Protein AF-F0YIY4-F1 (afdb_monomer_lite)

Foldseek 3Di:
DDFDQDLFDDLVLLLLLQVLLVVLCVVQVHDSVVQQVVQLVQQQDPVLLFGLHLGHGDDDDDPDPSVVVSVVVSVVLCPDCSHSPNVVCVVPVPDDDDPVSVLSVQQSLVSVQLQLADPPDDDDPDDDDDDDDDPPPPPHNHHHPCLPVQDDPVRPCVSCVSRDPHHDDDDPDDDDPPDSSNVRRVCRSPHDDSDDD

Sequence (197 aa):
GVDLTPSYVVEEDCAAFHAALKRTCDAHGASYADMKKTCDDYFYLPARREHSGVGGVFFDDLDAPWAGDFAVELMRCALADDGPYMPVAARRRGEAWSEAEKQWSYLRRGRYVESTSRVLCPKLPRLCPSHHRAPSTRFNLLYDRGVKFGLSPESVERVLVSSPPLAAWGWRKEPAAGTPEAACLAVLREPRAWVSS

Organism: Aureococcus anophagefferens (NCBI:txid44056)

InterPro domains:
  IPR001260 Coproporphyrinogen III oxidase, aerobic [PF01218] (1-114)
  IPR001260 Coproporphyrinogen III oxidase, aerobic [PF01218] (133-194)
  IPR001260 Coproporphyrinogen III oxidase, aerobic [PR00073] (32-61)
  IPR001260 Coproporphyrinogen III oxidase, aerobic [PR00073] (155-181)
  IPR001260 Coproporphyrinogen III oxidase, aerobic [PTHR10755] (1-114)
  IPR036406 Oxygen-dependent coproporphyrinogen III oxidase superfamily [G3DSA:3.40.1500.10] (1-115)
  IPR036406 Oxygen-dependent coproporphyrinogen III oxidase superfamily [G3DSA:3.40.1500.10] (130-196)
  IPR036406 Oxygen-dependent coproporphyrinogen III oxidase superfamily [SSF102886] (1-195)

Secondary structure (DSSP, 8-state):
-EEE--SS--HHHHHHHHHHHHHHHHHTT--HHHHHHHHHHHTEETTTTEESSSEEE--S---STTHHHHHHHHHHHHHSTTSSSHHHHHHHTT----HHHHHHHHHHHHHHHHHT-TTS-S---S----------------S-SHHHHH-STTTHHHHHTTS-S-----TT--PPTTSHHHHHHHHHHS---SS--

Structure (mmCIF, N/CA/C/O backbone):
data_AF-F0YIY4-F1
#
_entry.id   AF-F0YIY4-F1
#
loop_
_atom_site.group_PDB
_atom_site.id
_atom_site.type_symbol
_atom_site.label_atom_id
_atom_site.label_alt_id
_atom_site.label_comp_id
_atom_site.label_asym_id
_atom_site.label_entity_id
_atom_site.label_seq_id
_atom_site.pdbx_PDB_ins_code
_atom_site.Cartn_x
_atom_site.Cartn_y
_atom_site.Cartn_z
_atom_site.occupancy
_atom_site.B_iso_or_equiv
_atom_site.auth_seq_id
_atom_site.auth_comp_id
_atom_site.auth_asym_id
_atom_site.auth_atom_id
_atom_site.pdbx_PDB_model_num
ATOM 1 N N . GLY A 1 1 ? 10.220 -0.385 -5.400 1.00 87.81 1 GLY A N 1
ATOM 2 C CA . GLY A 1 1 ? 8.829 -0.803 -5.662 1.00 87.81 1 GLY A CA 1
ATOM 3 C C . GLY A 1 1 ? 7.856 0.290 -5.263 1.00 87.81 1 GLY A C 1
ATOM 4 O O . GLY A 1 1 ? 8.297 1.301 -4.732 1.00 87.81 1 GLY A O 1
ATOM 5 N N . VAL A 1 2 ? 6.570 0.091 -5.540 1.00 94.06 2 VAL A N 1
ATOM 6 C CA . VAL A 1 2 ? 5.449 0.999 -5.245 1.00 94.06 2 VAL A CA 1
ATOM 7 C C . VAL A 1 2 ? 4.263 0.136 -4.815 1.00 94.06 2 VAL A C 1
ATOM 9 O O . VAL A 1 2 ? 3.921 -0.798 -5.537 1.00 94.06 2 VAL A O 1
ATOM 12 N N . ASP A 1 3 ? 3.638 0.434 -3.680 1.00 95.62 3 ASP A N 1
ATOM 13 C CA . ASP A 1 3 ? 2.491 -0.304 -3.136 1.00 95.62 3 ASP A CA 1
ATOM 14 C C . ASP A 1 3 ? 1.412 0.637 -2.577 1.00 95.62 3 ASP A C 1
ATOM 16 O O . ASP A 1 3 ? 1.656 1.828 -2.367 1.00 95.62 3 ASP A O 1
ATOM 20 N N . LEU A 1 4 ? 0.199 0.110 -2.379 1.00 95.25 4 LEU A N 1
ATOM 21 C CA . LEU A 1 4 ? -0.936 0.849 -1.824 1.00 95.25 4 LEU A CA 1
ATOM 22 C C . LEU A 1 4 ? -1.443 0.195 -0.534 1.00 95.25 4 LEU A C 1
ATOM 24 O O . LEU A 1 4 ? -1.823 -0.976 -0.511 1.00 95.25 4 LEU A O 1
ATOM 28 N N . THR A 1 5 ? -1.536 0.991 0.535 1.00 95.50 5 THR A N 1
ATOM 29 C CA . THR A 1 5 ? -2.033 0.557 1.851 1.00 95.50 5 THR A CA 1
ATOM 30 C C . THR A 1 5 ? -3.312 1.315 2.240 1.00 95.50 5 THR A C 1
ATOM 32 O O . THR A 1 5 ? -3.255 2.305 2.977 1.00 95.50 5 THR A O 1
ATOM 35 N N . PRO A 1 6 ? -4.492 0.899 1.743 1.00 95.06 6 PRO A N 1
ATOM 36 C CA . PRO A 1 6 ? -5.741 1.580 2.056 1.00 95.06 6 PRO A CA 1
ATOM 37 C C . PRO A 1 6 ? -6.264 1.211 3.454 1.00 95.06 6 PRO A C 1
ATOM 39 O O . PRO A 1 6 ? -6.067 0.100 3.946 1.00 95.06 6 PRO A O 1
ATOM 42 N N . SER A 1 7 ? -6.991 2.132 4.100 1.00 95.75 7 SER A N 1
ATOM 43 C CA . SER A 1 7 ? -7.776 1.784 5.302 1.00 95.75 7 SER A CA 1
ATOM 44 C C . SER A 1 7 ? -9.074 1.052 4.938 1.00 95.75 7 SER A C 1
ATOM 46 O O . SER A 1 7 ? -9.496 0.150 5.658 1.00 95.75 7 SER A O 1
ATOM 48 N N . TYR A 1 8 ? -9.653 1.402 3.789 1.00 96.44 8 TYR A N 1
ATOM 49 C CA . TYR A 1 8 ? -10.816 0.761 3.184 1.00 96.44 8 TYR A CA 1
ATOM 50 C C . TYR A 1 8 ? -10.508 0.432 1.735 1.00 96.44 8 TYR A C 1
ATOM 52 O O . TYR A 1 8 ? -10.037 1.292 0.994 1.00 96.44 8 TYR A O 1
ATOM 60 N N . VAL A 1 9 ? -10.779 -0.803 1.331 1.00 95.69 9 VAL A N 1
ATOM 61 C CA . VAL A 1 9 ? -10.614 -1.211 -0.060 1.00 95.69 9 VAL A CA 1
ATOM 62 C C . VAL A 1 9 ? -11.746 -0.620 -0.886 1.00 95.69 9 VAL A C 1
ATOM 64 O O . VAL A 1 9 ? -12.913 -0.917 -0.641 1.00 95.69 9 VAL A O 1
ATOM 67 N N . VAL A 1 10 ? -11.379 0.171 -1.890 1.00 95.69 10 VAL A N 1
ATOM 68 C CA . VAL A 1 10 ? -12.282 0.580 -2.962 1.00 95.69 10 VAL A CA 1
ATOM 69 C C . VAL A 1 10 ? -11.794 -0.058 -4.256 1.00 95.69 10 VAL A C 1
ATOM 71 O O . VAL A 1 10 ? -10.658 0.176 -4.676 1.00 95.69 10 VAL A O 1
ATOM 74 N N . GLU A 1 11 ? -12.634 -0.912 -4.841 1.00 95.38 11 GLU A N 1
ATOM 75 C CA . GLU A 1 11 ? -12.312 -1.766 -5.993 1.00 95.38 11 GLU A CA 1
ATOM 76 C C . GLU A 1 11 ? -11.731 -0.958 -7.154 1.00 95.38 11 GLU A C 1
ATOM 78 O O . GLU A 1 11 ? -10.661 -1.279 -7.672 1.00 95.38 11 GLU A O 1
ATOM 83 N N . GLU A 1 12 ? -12.402 0.134 -7.517 1.00 95.88 12 GLU A N 1
ATOM 84 C CA . GLU A 1 12 ? -12.053 0.954 -8.672 1.00 95.88 12 GLU A CA 1
ATOM 85 C C . GLU A 1 12 ? -10.717 1.678 -8.474 1.00 95.88 12 GLU A C 1
ATOM 87 O O . GLU A 1 12 ? -9.954 1.848 -9.425 1.00 95.88 12 GLU A O 1
ATOM 92 N N . ASP A 1 13 ? -10.410 2.085 -7.239 1.00 96.31 13 ASP A N 1
ATOM 93 C CA . ASP A 1 13 ? -9.139 2.733 -6.915 1.00 96.31 13 ASP A CA 1
ATOM 94 C C . ASP A 1 13 ? -7.983 1.739 -6.978 1.00 96.31 13 ASP A C 1
ATOM 96 O O . ASP A 1 13 ? -6.945 2.041 -7.565 1.00 96.31 13 ASP A O 1
ATOM 100 N N . CYS A 1 14 ? -8.174 0.541 -6.422 1.00 96.81 14 CYS A N 1
ATOM 101 C CA . CYS A 1 14 ? -7.162 -0.508 -6.453 1.00 96.81 14 CYS A CA 1
ATOM 102 C C . CYS A 1 14 ? -6.907 -0.961 -7.899 1.00 96.81 14 CYS A C 1
ATOM 104 O O . CYS A 1 14 ? -5.758 -1.025 -8.334 1.00 96.81 14 CYS A O 1
ATOM 106 N N . ALA A 1 15 ? -7.961 -1.190 -8.686 1.00 96.75 15 ALA A N 1
ATOM 107 C CA . ALA A 1 15 ? -7.836 -1.539 -10.098 1.00 96.75 15 ALA A CA 1
ATOM 108 C C . ALA A 1 15 ? -7.107 -0.447 -10.900 1.00 96.75 15 ALA A C 1
ATOM 110 O O . ALA A 1 15 ? -6.186 -0.754 -11.657 1.00 96.75 15 ALA A O 1
ATOM 111 N N . ALA A 1 16 ? -7.458 0.830 -10.705 1.00 95.62 16 ALA A N 1
ATOM 112 C CA . ALA A 1 16 ? -6.802 1.946 -11.389 1.00 95.62 16 ALA A CA 1
ATOM 113 C C . ALA A 1 16 ? -5.316 2.077 -11.012 1.00 95.62 16 ALA A C 1
ATOM 115 O O . ALA A 1 16 ? -4.473 2.240 -11.900 1.00 95.62 16 ALA A O 1
ATOM 116 N N . PHE A 1 17 ? -4.996 1.954 -9.720 1.00 97.06 17 PHE A N 1
ATOM 117 C CA . PHE A 1 17 ? -3.627 1.959 -9.204 1.00 97.06 17 PHE A CA 1
ATOM 118 C C . PHE A 1 17 ? -2.794 0.849 -9.859 1.00 97.06 17 PHE A C 1
ATOM 120 O O . PHE A 1 17 ? -1.756 1.111 -10.466 1.00 97.06 17 PHE A O 1
ATOM 127 N N . HIS A 1 18 ? -3.292 -0.388 -9.824 1.00 97.94 18 HIS A N 1
ATOM 128 C CA . HIS A 1 18 ? -2.602 -1.542 -10.396 1.00 97.94 18 HIS A CA 1
ATOM 129 C C . HIS A 1 18 ? -2.507 -1.488 -11.929 1.00 97.94 18 HIS A C 1
ATOM 131 O O . HIS A 1 18 ? -1.495 -1.906 -12.489 1.00 97.94 18 HIS A O 1
ATOM 137 N N . ALA A 1 19 ? -3.500 -0.923 -12.622 1.00 97.19 19 ALA A N 1
ATOM 138 C CA . ALA A 1 19 ? -3.454 -0.732 -14.071 1.00 97.19 19 ALA A CA 1
ATOM 139 C C . ALA A 1 19 ? -2.357 0.248 -14.496 1.00 97.19 19 ALA A C 1
ATOM 141 O O . ALA A 1 19 ? -1.704 0.028 -15.514 1.00 97.19 19 ALA A O 1
ATOM 142 N N . ALA A 1 20 ? -2.139 1.318 -13.730 1.00 96.19 20 ALA A N 1
ATOM 143 C CA . ALA A 1 20 ? -1.047 2.252 -13.981 1.00 96.19 20 ALA A CA 1
ATOM 144 C C . ALA A 1 20 ? 0.323 1.584 -13.808 1.00 96.19 20 ALA A C 1
ATOM 146 O O . ALA A 1 20 ? 1.149 1.675 -14.713 1.00 96.19 20 ALA A O 1
ATOM 147 N N . LEU A 1 21 ? 0.519 0.825 -12.725 1.00 96.88 21 LEU A N 1
ATOM 148 C CA . LEU A 1 21 ? 1.761 0.075 -12.519 1.00 96.88 21 LEU A CA 1
ATOM 149 C C . LEU A 1 21 ? 2.000 -0.964 -13.624 1.00 96.88 21 LEU A C 1
ATOM 151 O O . LEU A 1 21 ? 3.114 -1.067 -14.138 1.00 96.88 21 LEU A O 1
ATOM 155 N N . LYS A 1 22 ? 0.954 -1.696 -14.036 1.00 97.31 22 LYS A N 1
ATOM 156 C CA . LYS A 1 22 ? 1.052 -2.676 -15.126 1.00 97.31 22 LYS A CA 1
ATOM 157 C C . LYS A 1 22 ? 1.488 -2.023 -16.438 1.00 97.31 22 LYS A C 1
ATOM 159 O O . LYS A 1 22 ? 2.368 -2.562 -17.095 1.00 97.31 22 LYS A O 1
ATOM 164 N N . ARG A 1 23 ? 0.944 -0.852 -16.798 1.00 96.62 23 ARG A N 1
ATOM 165 C CA . ARG A 1 23 ? 1.368 -0.126 -18.011 1.00 96.62 23 ARG A CA 1
ATOM 166 C C . ARG A 1 23 ? 2.866 0.183 -18.000 1.00 96.62 23 ARG A C 1
ATOM 168 O O . ARG A 1 23 ? 3.520 0.012 -19.024 1.00 96.62 23 ARG A O 1
ATOM 175 N N . THR A 1 24 ? 3.413 0.598 -16.857 1.00 95.94 24 THR A N 1
ATOM 176 C CA . THR A 1 24 ? 4.855 0.848 -16.723 1.00 95.94 24 THR A CA 1
ATOM 177 C C . THR A 1 24 ? 5.667 -0.434 -16.877 1.00 95.94 24 THR A C 1
ATOM 179 O O . THR A 1 24 ? 6.687 -0.419 -17.565 1.00 95.94 24 THR A O 1
ATOM 182 N N . CYS A 1 25 ? 5.213 -1.544 -16.286 1.00 95.81 25 CYS A N 1
ATOM 183 C CA . CYS A 1 25 ? 5.850 -2.849 -16.460 1.00 95.81 25 CYS A CA 1
ATOM 184 C C . CYS A 1 25 ? 5.851 -3.293 -17.932 1.00 95.81 25 CYS A C 1
ATOM 186 O O . CYS A 1 25 ? 6.914 -3.585 -18.483 1.00 95.81 25 CYS A O 1
ATOM 188 N N . ASP A 1 26 ? 4.682 -3.266 -18.579 1.00 95.56 26 ASP A N 1
ATOM 189 C CA . ASP A 1 26 ? 4.492 -3.688 -19.969 1.00 95.56 26 ASP A CA 1
ATOM 190 C C . ASP A 1 26 ? 5.381 -2.871 -20.930 1.00 95.56 26 ASP A C 1
ATOM 192 O O . ASP A 1 26 ? 5.983 -3.431 -21.846 1.00 95.56 26 ASP A O 1
ATOM 196 N N . ALA A 1 27 ? 5.534 -1.562 -20.689 1.00 95.50 27 ALA A N 1
ATOM 197 C CA . ALA A 1 27 ? 6.360 -0.674 -21.513 1.00 95.50 27 ALA A CA 1
ATOM 198 C C . ALA A 1 27 ? 7.873 -0.975 -21.460 1.00 95.50 27 ALA A C 1
ATOM 200 O O . ALA A 1 27 ? 8.597 -0.573 -22.368 1.00 95.50 27 ALA A O 1
ATOM 201 N N . HIS A 1 28 ? 8.352 -1.680 -20.429 1.00 93.56 28 HIS A N 1
ATOM 202 C CA . HIS A 1 28 ? 9.780 -1.972 -20.220 1.00 93.56 28 HIS A CA 1
ATOM 203 C C . HIS A 1 28 ? 10.108 -3.469 -20.304 1.00 93.56 28 HIS A C 1
ATOM 205 O O . HIS A 1 28 ? 11.222 -3.875 -19.982 1.00 93.56 28 HIS A O 1
ATOM 211 N N . GLY A 1 29 ? 9.148 -4.306 -20.716 1.00 90.19 29 GLY A N 1
ATOM 212 C CA . GLY A 1 29 ? 9.325 -5.761 -20.761 1.00 90.19 29 GLY A CA 1
ATOM 213 C C . GLY A 1 29 ? 9.433 -6.416 -19.379 1.00 90.19 29 GLY A C 1
ATOM 214 O O . GLY A 1 29 ? 9.920 -7.540 -19.266 1.00 90.19 29 GLY A O 1
ATOM 215 N N . ALA A 1 30 ? 8.988 -5.724 -18.329 1.00 93.25 30 ALA A N 1
ATOM 216 C CA . ALA A 1 30 ? 8.942 -6.246 -16.974 1.00 93.25 30 ALA A CA 1
ATOM 217 C C . ALA A 1 30 ? 7.658 -7.058 -16.742 1.00 93.25 30 ALA A C 1
ATOM 219 O O . ALA A 1 30 ? 6.565 -6.664 -17.149 1.00 93.25 30 ALA A O 1
ATOM 220 N N . SER A 1 31 ? 7.769 -8.175 -16.022 1.00 94.69 31 SER A N 1
ATOM 221 C CA . SER A 1 31 ? 6.612 -8.997 -15.653 1.00 94.69 31 SER A CA 1
ATOM 222 C C . SER A 1 31 ? 5.858 -8.382 -14.472 1.00 94.69 31 SER A C 1
ATOM 224 O O . SER A 1 31 ? 6.272 -8.504 -13.316 1.00 94.69 31 SER A O 1
ATOM 226 N N . TYR A 1 32 ? 4.717 -7.743 -14.747 1.00 96.69 32 TYR A N 1
ATOM 227 C CA . TYR A 1 32 ? 3.833 -7.232 -13.694 1.00 96.69 32 TYR A CA 1
ATOM 228 C C . TYR A 1 32 ? 3.362 -8.349 -12.750 1.00 96.69 32 TYR A C 1
ATOM 230 O O . TYR A 1 32 ? 3.310 -8.143 -11.540 1.00 96.69 32 TYR A O 1
ATOM 238 N N . ALA A 1 33 ? 3.048 -9.536 -13.280 1.00 96.06 33 ALA A N 1
ATOM 239 C CA . ALA A 1 33 ? 2.580 -10.663 -12.475 1.00 96.06 33 ALA A CA 1
ATOM 240 C C . ALA A 1 33 ? 3.626 -11.091 -11.430 1.00 96.06 33 ALA A C 1
ATOM 242 O O . ALA A 1 33 ? 3.286 -11.244 -10.254 1.00 96.06 33 ALA A O 1
ATOM 243 N N . ASP A 1 34 ? 4.896 -11.200 -11.831 1.00 94.19 34 ASP A N 1
ATOM 244 C CA . ASP A 1 34 ? 5.986 -11.574 -10.923 1.00 94.19 34 ASP A CA 1
ATOM 245 C C . ASP A 1 34 ? 6.274 -10.467 -9.908 1.00 94.19 34 ASP A C 1
ATOM 247 O O . ASP A 1 34 ? 6.428 -10.732 -8.713 1.00 94.19 34 ASP A O 1
ATOM 251 N N . MET A 1 35 ? 6.281 -9.209 -10.353 1.00 94.75 35 MET A N 1
ATOM 252 C CA . MET A 1 35 ? 6.497 -8.059 -9.472 1.00 94.75 35 MET A CA 1
ATOM 253 C C . MET A 1 35 ? 5.375 -7.880 -8.450 1.00 94.75 35 MET A C 1
ATOM 255 O O . MET A 1 35 ? 5.638 -7.539 -7.294 1.00 94.75 35 MET A O 1
ATOM 259 N N . LYS A 1 36 ? 4.128 -8.131 -8.854 1.00 96.94 36 LYS A N 1
ATOM 260 C CA . LYS A 1 36 ? 2.971 -8.110 -7.963 1.00 96.94 36 LYS A CA 1
ATOM 261 C C . LYS A 1 36 ? 3.058 -9.232 -6.952 1.00 96.94 36 LYS A C 1
ATOM 263 O O . LYS A 1 36 ? 2.946 -8.971 -5.758 1.00 96.94 36 LYS A O 1
ATOM 268 N N . LYS A 1 37 ? 3.315 -10.462 -7.403 1.00 94.88 37 LYS A N 1
ATOM 269 C CA . LYS A 1 37 ? 3.490 -11.601 -6.498 1.00 94.88 37 LYS A CA 1
ATOM 270 C C . LYS A 1 37 ? 4.598 -11.330 -5.476 1.00 94.88 37 LYS A C 1
ATOM 272 O O . LYS A 1 37 ? 4.405 -11.557 -4.287 1.00 94.88 37 LYS A O 1
ATOM 277 N N . THR A 1 38 ? 5.725 -10.785 -5.930 1.00 93.38 38 THR A N 1
ATOM 278 C CA . THR A 1 38 ? 6.840 -10.409 -5.051 1.00 93.38 38 THR A CA 1
ATOM 279 C C . THR A 1 38 ? 6.412 -9.349 -4.033 1.00 93.38 38 THR A C 1
ATOM 281 O O . THR A 1 38 ? 6.798 -9.429 -2.870 1.00 93.38 38 THR A O 1
ATOM 284 N N . CYS A 1 39 ? 5.588 -8.379 -4.435 1.00 93.94 39 CYS A N 1
ATOM 285 C CA . CYS A 1 39 ? 5.040 -7.362 -3.538 1.00 93.94 39 CYS A CA 1
ATOM 286 C C . CYS A 1 39 ? 4.141 -7.973 -2.456 1.00 93.94 39 CYS A C 1
ATOM 288 O O . CYS A 1 39 ? 4.354 -7.710 -1.271 1.00 93.94 39 CYS A O 1
ATOM 290 N N . ASP A 1 40 ? 3.199 -8.834 -2.845 1.00 94.25 40 ASP A N 1
ATOM 291 C CA . ASP A 1 40 ? 2.315 -9.524 -1.903 1.00 94.25 40 ASP A CA 1
ATOM 292 C C . ASP A 1 40 ? 3.126 -10.351 -0.894 1.00 94.25 40 ASP A C 1
ATOM 294 O O . ASP A 1 40 ? 2.917 -10.230 0.314 1.00 94.25 40 ASP A O 1
ATOM 298 N N . ASP A 1 41 ? 4.088 -11.143 -1.379 1.00 91.44 41 ASP A N 1
ATOM 299 C CA . ASP A 1 41 ? 4.946 -11.990 -0.545 1.00 91.44 41 ASP A CA 1
ATOM 300 C C . ASP A 1 41 ? 5.814 -11.156 0.416 1.00 91.44 41 ASP A C 1
ATOM 302 O O . ASP A 1 41 ? 6.035 -11.545 1.567 1.00 91.44 41 ASP A O 1
ATOM 306 N N . TYR A 1 42 ? 6.312 -10.000 -0.040 1.00 87.69 42 TYR A N 1
ATOM 307 C CA . TYR A 1 42 ? 7.170 -9.123 0.757 1.00 87.69 42 TYR A CA 1
ATOM 308 C C . TYR A 1 42 ? 6.413 -8.460 1.913 1.00 87.69 42 TYR A C 1
ATOM 310 O O . TYR A 1 42 ? 6.934 -8.393 3.028 1.00 87.69 42 TYR A O 1
ATOM 318 N N . PHE A 1 43 ? 5.184 -8.005 1.660 1.00 89.56 43 PHE A N 1
ATOM 319 C CA . PHE A 1 43 ? 4.372 -7.231 2.605 1.00 89.56 43 PHE A CA 1
ATOM 320 C C . PHE A 1 43 ? 3.340 -8.066 3.383 1.00 89.56 43 PHE A C 1
ATOM 322 O O . PHE A 1 43 ? 2.377 -7.533 3.944 1.00 89.56 43 PHE A O 1
ATOM 329 N N . TYR A 1 44 ? 3.546 -9.381 3.460 1.00 91.56 44 TYR A N 1
ATOM 330 C CA . TYR A 1 44 ? 2.756 -10.269 4.308 1.00 91.56 44 TYR A CA 1
ATOM 331 C C . TYR A 1 44 ? 3.185 -10.182 5.782 1.00 91.56 44 TYR A C 1
ATOM 333 O O . TYR A 1 44 ? 4.375 -10.218 6.100 1.00 91.56 44 TYR A O 1
ATOM 341 N N . LEU A 1 45 ? 2.215 -10.115 6.703 1.00 88.56 45 LEU A N 1
ATOM 342 C CA . LEU A 1 45 ? 2.412 -10.053 8.156 1.00 88.56 45 LEU A CA 1
ATOM 343 C C . LEU A 1 45 ? 2.063 -11.407 8.801 1.00 88.56 45 LEU A C 1
ATOM 345 O O . LEU A 1 45 ? 0.899 -11.639 9.147 1.00 88.56 45 LEU A O 1
ATOM 349 N N . PRO A 1 46 ? 3.036 -12.303 9.071 1.00 87.38 46 PRO A N 1
ATOM 350 C CA . PRO A 1 46 ? 2.734 -13.666 9.517 1.00 87.38 46 PRO A CA 1
ATOM 351 C C . PRO A 1 46 ? 1.967 -13.727 10.843 1.00 87.38 46 PRO A C 1
ATOM 353 O O . PRO A 1 46 ? 1.055 -14.534 11.000 1.00 87.38 46 PRO A O 1
ATOM 356 N N . ALA A 1 47 ? 2.292 -12.837 11.787 1.00 87.75 47 ALA A N 1
ATOM 357 C CA . ALA A 1 47 ? 1.624 -12.772 13.090 1.00 87.75 47 ALA A CA 1
ATOM 358 C C . ALA A 1 47 ? 0.161 -12.295 13.009 1.00 87.75 47 ALA A C 1
ATOM 360 O O . ALA A 1 47 ? -0.603 -12.492 13.954 1.00 87.75 47 ALA A O 1
ATOM 361 N N . ARG A 1 48 ? -0.222 -11.647 11.903 1.00 89.44 48 ARG A N 1
ATOM 362 C CA . ARG A 1 48 ? -1.574 -11.128 11.655 1.00 89.44 48 ARG A CA 1
ATOM 363 C C . ARG A 1 48 ? -2.342 -11.955 10.625 1.00 89.44 48 ARG A C 1
ATOM 365 O O . ARG A 1 48 ? -3.566 -11.897 10.618 1.00 89.44 48 ARG A O 1
ATOM 372 N N . ARG A 1 49 ? -1.633 -12.766 9.830 1.00 93.62 49 ARG A N 1
ATOM 373 C CA . ARG A 1 49 ? -2.176 -13.544 8.707 1.00 93.62 49 ARG A CA 1
ATOM 374 C C . ARG A 1 49 ? -2.909 -12.655 7.699 1.00 93.62 49 ARG A C 1
ATOM 376 O O . ARG A 1 49 ? -3.981 -13.006 7.226 1.00 93.62 49 ARG A O 1
ATOM 383 N N . GLU A 1 50 ? -2.334 -11.491 7.423 1.00 94.44 50 GLU A N 1
ATOM 384 C CA . GLU A 1 50 ? -2.845 -10.497 6.478 1.00 94.44 50 GLU A CA 1
ATOM 385 C C . GLU A 1 50 ? -1.666 -9.774 5.816 1.00 94.44 50 GLU A C 1
ATOM 387 O O . GLU A 1 50 ? -0.557 -9.754 6.353 1.00 94.44 50 GLU A O 1
ATOM 392 N N . HIS A 1 51 ? -1.911 -9.153 4.675 1.00 94.12 51 HIS A N 1
ATOM 393 C CA . HIS A 1 51 ? -0.997 -8.240 4.007 1.00 94.12 51 HIS A CA 1
ATOM 394 C C . HIS A 1 51 ? -1.183 -6.820 4.564 1.00 94.12 51 HIS A C 1
ATOM 396 O O . HIS A 1 51 ? -2.263 -6.454 5.046 1.00 94.12 51 HIS A O 1
ATOM 402 N N . SER A 1 52 ? -0.122 -6.006 4.547 1.00 91.75 52 SER A N 1
ATOM 403 C CA . SER A 1 52 ? -0.200 -4.618 5.031 1.00 91.75 52 SER A CA 1
ATOM 404 C C . SER A 1 52 ? -1.181 -3.779 4.203 1.00 91.75 52 SER A C 1
ATOM 406 O O . SER A 1 52 ? -1.920 -2.971 4.775 1.00 91.75 52 SER A O 1
ATOM 408 N N . GLY A 1 53 ? -1.238 -4.041 2.894 1.00 95.31 53 GLY A N 1
ATOM 409 C CA . GLY A 1 53 ? -2.053 -3.350 1.902 1.00 95.31 53 GLY A CA 1
ATOM 410 C C . GLY A 1 53 ? -2.479 -4.259 0.745 1.00 95.31 53 GLY A C 1
ATOM 411 O O . GLY A 1 53 ? -2.447 -5.483 0.854 1.00 95.31 53 GLY A O 1
ATOM 412 N N . VAL A 1 54 ? -2.884 -3.650 -0.370 1.00 96.88 54 VAL A N 1
ATOM 413 C CA . VAL A 1 54 ? -3.392 -4.359 -1.564 1.00 96.88 54 VAL A CA 1
ATOM 414 C C . VAL A 1 54 ? -2.297 -4.739 -2.568 1.00 96.88 54 VAL A C 1
ATOM 416 O O . VAL A 1 54 ? -2.603 -5.263 -3.640 1.00 96.88 54 VAL A O 1
ATOM 419 N N . GLY A 1 55 ? -1.037 -4.503 -2.196 1.00 95.25 55 GLY A N 1
ATOM 420 C CA . GLY A 1 55 ? 0.141 -4.796 -2.999 1.00 95.25 55 GLY A CA 1
ATOM 421 C C . GLY A 1 55 ? 0.463 -3.683 -3.993 1.00 95.25 55 GLY A C 1
ATOM 422 O O . GLY A 1 55 ? 0.125 -2.515 -3.795 1.00 95.25 55 GLY A O 1
ATOM 423 N N . GLY A 1 56 ? 1.159 -4.060 -5.061 1.00 96.12 56 GLY A N 1
ATOM 424 C CA . GLY A 1 56 ? 1.662 -3.152 -6.082 1.00 96.12 56 GLY A CA 1
ATOM 425 C C . GLY A 1 56 ? 2.749 -3.829 -6.905 1.00 96.12 56 GLY A C 1
ATOM 426 O O . GLY A 1 56 ? 2.563 -4.954 -7.354 1.00 96.12 56 GLY A O 1
ATOM 427 N N . VAL A 1 57 ? 3.883 -3.161 -7.090 1.00 94.88 57 VAL A N 1
ATOM 428 C CA . VAL A 1 57 ? 5.071 -3.681 -7.777 1.00 94.88 57 VAL A CA 1
ATOM 429 C C . VAL A 1 57 ? 6.247 -3.640 -6.812 1.00 94.88 57 VAL A C 1
ATOM 431 O O . VAL A 1 57 ? 6.610 -2.575 -6.314 1.00 94.88 57 VAL A O 1
ATOM 434 N N . PHE A 1 58 ? 6.891 -4.778 -6.570 1.00 93.06 58 PHE A N 1
ATOM 435 C CA . PHE A 1 58 ? 8.102 -4.847 -5.756 1.00 93.06 58 PHE A CA 1
ATOM 436 C C . PHE A 1 58 ? 9.187 -5.659 -6.456 1.00 93.06 58 PHE A C 1
ATOM 438 O O . PHE A 1 58 ? 8.905 -6.627 -7.156 1.00 93.06 58 PHE A O 1
ATOM 445 N N . PHE A 1 59 ? 10.430 -5.243 -6.243 1.00 87.69 59 PHE A N 1
ATOM 446 C CA . PHE A 1 59 ? 11.638 -5.910 -6.700 1.00 87.69 59 PHE A CA 1
ATOM 447 C C . PHE A 1 59 ? 12.815 -5.466 -5.822 1.00 87.69 59 PHE A C 1
ATOM 449 O O . PHE A 1 59 ? 12.749 -4.396 -5.211 1.00 87.69 59 PHE A O 1
ATOM 456 N N . ASP A 1 60 ? 13.858 -6.290 -5.761 1.00 77.88 60 ASP A N 1
ATOM 457 C CA . ASP A 1 60 ? 15.070 -6.048 -4.965 1.00 77.88 60 ASP A CA 1
ATOM 458 C C . ASP A 1 60 ? 16.297 -6.120 -5.884 1.00 77.88 60 ASP A C 1
ATOM 460 O O . ASP A 1 60 ? 16.873 -5.093 -6.226 1.00 77.88 60 ASP A O 1
ATOM 464 N N . ASP A 1 61 ? 16.569 -7.310 -6.426 1.00 80.31 61 ASP A N 1
ATOM 465 C CA . ASP A 1 61 ? 17.672 -7.568 -7.355 1.00 80.31 61 ASP A CA 1
ATOM 466 C C . ASP A 1 61 ? 17.133 -7.839 -8.773 1.00 80.31 61 ASP A C 1
ATOM 468 O O . ASP A 1 61 ? 16.879 -8.984 -9.153 1.00 80.31 61 ASP A O 1
ATOM 472 N N . LEU A 1 62 ? 16.909 -6.782 -9.565 1.00 83.56 62 LEU A N 1
ATOM 473 C CA . LEU A 1 62 ? 16.585 -6.923 -10.992 1.00 83.56 62 LEU A CA 1
ATOM 474 C C . LEU A 1 62 ? 17.869 -6.977 -11.823 1.00 83.56 62 LEU A C 1
ATOM 476 O O . LEU A 1 62 ? 18.455 -5.942 -12.133 1.00 83.56 62 LEU A O 1
ATOM 480 N N . ASP A 1 63 ? 18.275 -8.183 -12.216 1.00 87.12 63 ASP A N 1
ATOM 481 C CA . ASP A 1 63 ? 19.420 -8.402 -13.106 1.00 87.12 63 ASP A CA 1
ATOM 482 C C . ASP A 1 63 ? 18.967 -8.480 -14.572 1.00 87.12 63 ASP A C 1
ATOM 484 O O . ASP A 1 63 ? 18.800 -9.555 -15.152 1.00 87.12 63 ASP A O 1
ATOM 488 N N . ALA A 1 64 ? 18.669 -7.317 -15.155 1.00 88.12 64 ALA A N 1
ATOM 489 C CA . ALA A 1 64 ? 18.284 -7.202 -16.557 1.00 88.12 64 ALA A CA 1
ATOM 490 C C . ALA A 1 64 ? 18.732 -5.862 -17.165 1.00 88.12 64 ALA A C 1
ATOM 492 O O . ALA A 1 64 ? 18.709 -4.845 -16.468 1.00 88.12 64 ALA A O 1
ATOM 493 N N . PRO A 1 65 ? 19.051 -5.799 -18.475 1.00 90.94 65 PRO A N 1
ATOM 494 C CA . PRO A 1 65 ? 19.465 -4.550 -19.124 1.00 90.94 65 PRO A CA 1
ATOM 495 C C . PRO A 1 65 ? 18.442 -3.408 -19.008 1.00 90.94 65 PRO A C 1
ATOM 497 O O . PRO A 1 65 ? 18.827 -2.246 -18.970 1.00 90.94 65 PRO A O 1
ATOM 500 N N . TRP A 1 66 ? 17.148 -3.733 -18.919 1.00 90.75 66 TRP A N 1
ATOM 501 C CA . TRP A 1 66 ? 16.049 -2.768 -18.785 1.00 90.75 66 TRP A CA 1
ATOM 502 C C . TRP A 1 66 ? 15.790 -2.313 -17.338 1.00 90.75 66 TRP A C 1
ATOM 504 O O . TRP A 1 66 ? 14.999 -1.396 -17.117 1.00 90.75 66 TRP A O 1
ATOM 514 N N . ALA A 1 67 ? 16.422 -2.940 -16.339 1.00 91.00 67 ALA A N 1
ATOM 515 C CA . ALA A 1 67 ? 16.075 -2.764 -14.928 1.00 91.00 67 ALA A CA 1
ATOM 516 C C . ALA A 1 67 ? 16.271 -1.327 -14.424 1.00 91.00 67 ALA A C 1
ATOM 518 O O . ALA A 1 67 ? 15.439 -0.820 -13.671 1.00 91.00 67 ALA A O 1
ATOM 519 N N . GLY A 1 68 ? 17.356 -0.670 -14.848 1.00 91.25 68 GLY A N 1
ATOM 520 C CA . GLY A 1 68 ? 17.671 0.701 -14.443 1.00 91.25 68 GLY A CA 1
ATOM 521 C C . GLY A 1 68 ? 16.628 1.703 -14.935 1.00 91.25 68 GLY A C 1
ATOM 522 O O . GLY A 1 68 ? 16.050 2.437 -14.132 1.00 91.25 68 GLY A O 1
ATOM 523 N N . ASP A 1 69 ? 16.339 1.680 -16.237 1.00 92.62 69 ASP A N 1
ATOM 524 C CA . ASP A 1 69 ? 15.346 2.562 -16.858 1.00 92.62 69 ASP A CA 1
ATOM 525 C C . ASP A 1 69 ? 13.948 2.306 -16.290 1.00 92.62 69 ASP A C 1
ATOM 527 O O . ASP A 1 69 ? 13.246 3.246 -15.913 1.00 92.62 69 ASP A O 1
ATOM 531 N N . PHE A 1 70 ? 13.584 1.032 -16.117 1.00 94.12 70 PHE A N 1
ATOM 532 C CA . PHE A 1 70 ? 12.325 0.651 -15.487 1.00 94.12 70 PHE A CA 1
ATOM 533 C C . PHE A 1 70 ? 12.194 1.200 -14.060 1.00 94.12 70 PHE A C 1
ATOM 535 O O . PHE A 1 70 ? 11.144 1.731 -13.703 1.00 94.12 70 PHE A O 1
ATOM 542 N N . ALA A 1 71 ? 13.238 1.101 -13.231 1.00 90.75 71 ALA A N 1
ATOM 543 C CA . ALA A 1 71 ? 13.189 1.596 -11.857 1.00 90.75 71 ALA A CA 1
ATOM 544 C C . ALA A 1 71 ? 12.987 3.119 -11.802 1.00 90.75 71 ALA A C 1
ATOM 546 O O . ALA A 1 71 ? 12.192 3.604 -10.993 1.00 90.75 71 ALA A O 1
ATOM 547 N N . VAL A 1 72 ? 13.665 3.867 -12.678 1.00 92.19 72 VAL A N 1
ATOM 548 C CA . VAL A 1 72 ? 13.495 5.323 -12.797 1.00 92.19 72 VAL A CA 1
ATOM 549 C C . VAL A 1 72 ? 12.078 5.665 -13.247 1.00 92.19 72 VAL A C 1
ATOM 551 O O . VAL A 1 72 ? 11.427 6.514 -12.634 1.00 92.19 72 VAL A O 1
ATOM 554 N N . GLU A 1 73 ? 11.580 4.994 -14.283 1.00 94.38 73 GLU A N 1
ATOM 555 C CA . GLU A 1 73 ? 10.263 5.286 -14.842 1.00 94.38 73 GLU A CA 1
ATOM 556 C C . GLU A 1 73 ? 9.128 4.878 -13.897 1.00 94.38 73 GLU A C 1
ATOM 558 O O . GLU A 1 73 ? 8.136 5.592 -13.773 1.00 94.38 73 GLU A O 1
ATOM 563 N N . LEU A 1 74 ? 9.299 3.800 -13.128 1.00 93.19 74 LEU A N 1
ATOM 564 C CA . LEU A 1 74 ? 8.368 3.434 -12.065 1.00 93.19 74 LEU A CA 1
ATOM 565 C C . LEU A 1 74 ? 8.272 4.525 -10.991 1.00 93.19 74 LEU A C 1
ATOM 567 O O . LEU A 1 74 ? 7.169 4.839 -10.547 1.00 93.19 74 LEU A O 1
ATOM 571 N N . MET A 1 75 ? 9.397 5.119 -10.577 1.00 91.75 75 MET A N 1
ATOM 572 C CA . MET A 1 75 ? 9.380 6.214 -9.599 1.00 91.75 75 MET A CA 1
ATOM 573 C C . MET A 1 75 ? 8.756 7.487 -10.176 1.00 91.75 75 MET A C 1
ATOM 575 O O . MET A 1 75 ? 7.988 8.151 -9.482 1.00 91.75 75 MET A O 1
ATOM 579 N N . ARG A 1 76 ? 9.029 7.813 -11.447 1.00 92.19 76 ARG A N 1
ATOM 580 C CA . ARG A 1 76 ? 8.364 8.932 -12.135 1.00 92.19 76 ARG A CA 1
ATOM 581 C C . ARG A 1 76 ? 6.859 8.723 -12.203 1.00 92.19 76 ARG A C 1
ATOM 583 O O . ARG A 1 76 ? 6.117 9.610 -11.802 1.00 92.19 76 ARG A O 1
ATOM 590 N N . CYS A 1 77 ? 6.424 7.538 -12.628 1.00 92.31 77 CYS A N 1
ATOM 591 C CA . CYS A 1 77 ? 5.017 7.164 -12.664 1.00 92.31 77 CYS A CA 1
ATOM 592 C C . CYS A 1 77 ? 4.369 7.312 -11.282 1.00 92.31 77 CYS A C 1
ATOM 594 O O . CYS A 1 77 ? 3.318 7.931 -11.173 1.00 92.31 77 CYS A O 1
ATOM 596 N N . ALA A 1 78 ? 5.007 6.811 -10.219 1.00 89.62 78 ALA A N 1
ATOM 597 C CA . ALA A 1 78 ? 4.476 6.876 -8.857 1.00 89.62 78 ALA A CA 1
ATOM 598 C C . ALA A 1 78 ? 4.263 8.307 -8.333 1.00 89.62 78 ALA A C 1
ATOM 600 O O . ALA A 1 78 ? 3.335 8.534 -7.556 1.00 89.62 78 ALA A O 1
ATOM 601 N N . LEU A 1 79 ? 5.123 9.244 -8.741 1.00 89.25 79 LEU A N 1
ATOM 602 C CA . LEU A 1 79 ? 5.139 10.631 -8.266 1.00 89.25 79 LEU A CA 1
ATOM 603 C C . LEU A 1 79 ? 4.413 11.615 -9.197 1.00 89.25 79 LEU A C 1
ATOM 605 O O . LEU A 1 79 ? 4.279 12.783 -8.840 1.00 89.25 79 LEU A O 1
ATOM 609 N N . ALA A 1 80 ? 3.970 11.174 -10.375 1.00 90.88 80 ALA A N 1
ATOM 610 C CA . ALA A 1 80 ? 3.276 12.023 -11.335 1.00 90.88 80 ALA A CA 1
ATOM 611 C C . ALA A 1 80 ? 1.849 12.381 -10.877 1.00 90.88 80 ALA A C 1
ATOM 613 O O . ALA A 1 80 ? 1.172 11.589 -10.213 1.00 90.88 80 ALA A O 1
ATOM 614 N N . ASP A 1 81 ? 1.362 13.557 -11.287 1.00 91.81 81 ASP A N 1
ATOM 615 C CA . ASP A 1 81 ? -0.001 14.032 -10.989 1.00 91.81 81 ASP A CA 1
ATOM 616 C C . ASP A 1 81 ? -1.089 13.130 -11.597 1.00 91.81 81 ASP A C 1
ATOM 618 O O . ASP A 1 81 ? -2.165 12.953 -11.023 1.00 91.81 81 ASP A O 1
ATOM 622 N N . ASP A 1 82 ? -0.797 12.525 -12.747 1.00 90.25 82 ASP A N 1
ATOM 623 C CA . ASP A 1 82 ? -1.609 11.518 -13.434 1.00 90.25 82 ASP A CA 1
ATOM 624 C C . ASP A 1 82 ? -1.150 10.076 -13.139 1.00 90.25 82 ASP A C 1
ATOM 626 O O . ASP A 1 82 ? -1.623 9.116 -13.756 1.00 90.25 82 ASP A O 1
ATOM 630 N N . GLY A 1 83 ? -0.245 9.923 -12.169 1.00 91.56 83 GLY A N 1
ATOM 631 C CA . GLY A 1 83 ? 0.272 8.655 -11.680 1.00 91.56 83 GLY A CA 1
ATOM 632 C C . GLY A 1 83 ? -0.777 7.786 -10.971 1.00 91.56 83 GLY A C 1
ATOM 633 O O . GLY A 1 83 ? -1.959 8.123 -10.897 1.00 91.56 83 GLY A O 1
ATOM 634 N N . PRO A 1 84 ? -0.373 6.644 -10.394 1.00 92.69 84 PRO A N 1
ATOM 635 C CA . PRO A 1 84 ? -1.298 5.678 -9.809 1.00 92.69 84 PRO A CA 1
ATOM 636 C C . PRO A 1 84 ? -1.984 6.197 -8.531 1.00 92.69 84 PRO A C 1
ATOM 638 O O . PRO A 1 84 ? -3.092 5.766 -8.215 1.00 92.69 84 PRO A O 1
ATOM 641 N N . TYR A 1 85 ? -1.344 7.104 -7.781 1.00 93.31 85 TYR A N 1
ATOM 642 C CA . TYR A 1 85 ? -1.810 7.536 -6.459 1.00 93.31 85 TYR A CA 1
ATOM 643 C C . TYR A 1 85 ? -2.606 8.846 -6.476 1.00 93.31 85 TYR A C 1
ATOM 645 O O . TYR A 1 85 ? -3.652 8.943 -5.831 1.00 93.31 85 TYR A O 1
ATOM 653 N N . MET A 1 86 ? -2.138 9.858 -7.210 1.00 93.75 86 MET A N 1
ATOM 654 C CA . MET A 1 86 ? -2.711 11.207 -7.157 1.00 93.75 86 MET A CA 1
ATOM 655 C C . MET A 1 86 ? -4.201 11.276 -7.546 1.00 93.75 86 MET A C 1
ATOM 657 O O . MET A 1 86 ? -4.957 11.925 -6.818 1.00 93.75 86 MET A O 1
ATOM 661 N N . PRO A 1 87 ? -4.693 10.554 -8.573 1.00 92.12 87 PRO A N 1
ATOM 662 C CA . PRO A 1 87 ? -6.123 10.483 -8.873 1.00 92.12 87 PRO A CA 1
ATOM 663 C C . PRO A 1 87 ? -6.953 9.863 -7.741 1.00 92.12 87 PRO A C 1
ATOM 665 O O . PRO A 1 87 ? -8.048 10.344 -7.445 1.00 92.12 87 PRO A O 1
ATOM 668 N N . VAL A 1 88 ? -6.431 8.828 -7.071 1.00 91.19 88 VAL A N 1
ATOM 669 C CA . VAL A 1 88 ? -7.087 8.208 -5.907 1.00 91.19 88 VAL A CA 1
ATOM 670 C C . VAL A 1 88 ? -7.163 9.218 -4.763 1.00 91.19 88 VAL A C 1
ATOM 672 O O . VAL A 1 88 ? -8.244 9.478 -4.234 1.00 91.19 88 VAL A O 1
ATOM 675 N N . ALA A 1 89 ? -6.045 9.863 -4.427 1.00 91.88 89 ALA A N 1
ATOM 676 C CA . ALA A 1 89 ? -5.999 10.882 -3.384 1.00 91.88 89 ALA A CA 1
ATOM 677 C C . ALA A 1 89 ? -6.951 12.055 -3.681 1.00 91.88 89 ALA A C 1
ATOM 679 O O . ALA A 1 89 ? -7.684 12.498 -2.795 1.00 91.88 89 ALA A O 1
ATOM 680 N N . ALA A 1 90 ? -7.000 12.527 -4.929 1.00 93.38 90 ALA A N 1
ATOM 681 C CA . ALA A 1 90 ? -7.877 13.615 -5.348 1.00 93.38 90 ALA A CA 1
ATOM 682 C C . ALA A 1 90 ? -9.367 13.274 -5.185 1.00 93.38 90 ALA A C 1
ATOM 684 O O . ALA A 1 90 ? -10.125 14.129 -4.726 1.00 93.38 90 ALA A O 1
ATOM 685 N N . ARG A 1 91 ? -9.776 12.034 -5.498 1.00 93.38 91 ARG A N 1
ATOM 686 C CA . ARG A 1 91 ? -11.156 11.559 -5.294 1.00 93.38 91 ARG A CA 1
ATOM 687 C C . ARG A 1 91 ? -11.532 11.475 -3.815 1.00 93.38 91 ARG A C 1
ATOM 689 O O . ARG A 1 91 ? -12.641 11.854 -3.454 1.00 93.38 91 ARG A O 1
ATOM 696 N N . ARG A 1 92 ? -10.612 11.004 -2.965 1.00 93.50 92 ARG A N 1
ATOM 697 C CA . ARG A 1 92 ? -10.908 10.646 -1.564 1.00 93.50 92 ARG A CA 1
ATOM 698 C C . ARG A 1 92 ? -10.650 11.75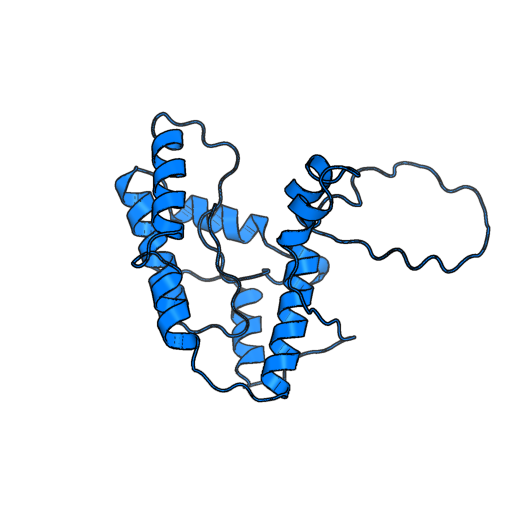2 -0.541 1.00 93.50 92 ARG A C 1
ATOM 700 O O . ARG A 1 92 ? -11.240 11.726 0.534 1.00 93.50 92 ARG A O 1
ATOM 707 N N . ARG A 1 93 ? -9.807 12.750 -0.843 1.00 92.62 93 ARG A N 1
ATOM 708 C CA . ARG A 1 93 ? -9.352 13.774 0.132 1.00 92.62 93 ARG A CA 1
ATOM 709 C C . ARG A 1 93 ? -10.462 14.565 0.833 1.00 92.62 93 ARG A C 1
ATOM 711 O O . ARG A 1 93 ? -10.203 15.146 1.881 1.00 92.62 93 ARG A O 1
ATOM 718 N N . GLY A 1 94 ? -11.641 14.672 0.219 1.00 92.44 94 GLY A N 1
ATOM 719 C CA . GLY A 1 94 ? -12.768 15.461 0.727 1.00 92.44 94 GLY A CA 1
ATOM 720 C C . GLY A 1 94 ? -13.841 14.641 1.439 1.00 92.44 94 GLY A C 1
ATOM 721 O O . GLY A 1 94 ? -14.819 15.218 1.909 1.00 92.44 94 GLY A O 1
ATOM 722 N N . GLU A 1 95 ? -13.697 13.317 1.495 1.00 93.81 95 GLU A N 1
ATOM 723 C CA . GLU A 1 95 ? -14.686 12.451 2.129 1.00 93.81 95 GLU A CA 1
ATOM 724 C C . GLU A 1 95 ? -14.705 12.688 3.645 1.00 93.81 95 GLU A C 1
ATOM 726 O O . GLU A 1 95 ? -13.665 12.841 4.291 1.00 93.81 95 GLU A O 1
ATOM 731 N N . ALA A 1 96 ? -15.906 12.746 4.222 1.00 94.94 96 ALA A N 1
ATOM 732 C CA . ALA A 1 96 ? -16.076 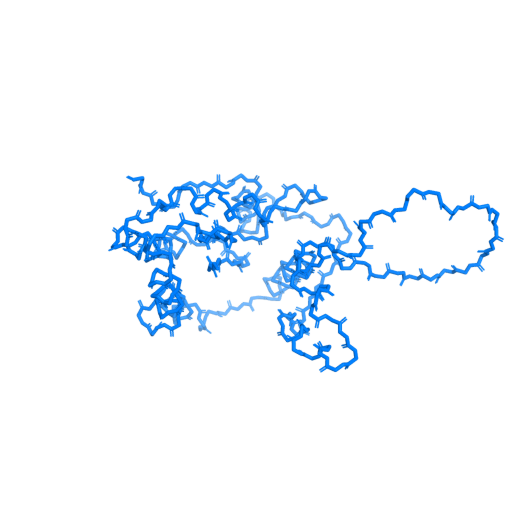12.890 5.659 1.00 94.94 96 ALA A CA 1
ATOM 733 C C . ALA A 1 96 ? -15.888 11.535 6.345 1.00 94.94 96 ALA A C 1
ATOM 735 O O . ALA A 1 96 ? -16.411 10.528 5.882 1.00 94.94 96 ALA A O 1
ATOM 736 N N . TRP A 1 97 ? -15.161 11.531 7.461 1.00 95.94 97 TRP A N 1
ATOM 737 C CA . TRP A 1 97 ? -14.905 10.331 8.253 1.00 95.94 97 TRP A CA 1
ATOM 738 C C . TRP A 1 97 ? -15.542 10.473 9.630 1.00 95.94 97 TRP A C 1
ATOM 740 O O . TRP A 1 97 ? -15.254 11.422 10.374 1.00 95.94 97 TRP A O 1
ATOM 750 N N . SER A 1 98 ? -16.365 9.497 9.987 1.00 97.12 98 SER A N 1
ATOM 751 C CA . SER A 1 98 ? -16.828 9.268 11.348 1.00 97.12 98 SER A CA 1
ATOM 752 C C . SER A 1 98 ? -15.661 8.947 12.284 1.00 97.12 98 SER A C 1
ATOM 754 O O . SER A 1 98 ? -14.553 8.595 11.869 1.00 97.12 98 SER A O 1
ATOM 756 N N . GLU A 1 99 ? -15.909 9.049 13.588 1.00 96.62 99 GLU A N 1
ATOM 757 C CA . GLU A 1 99 ? -14.893 8.700 14.580 1.00 96.62 99 GLU A CA 1
ATOM 758 C C . GLU A 1 99 ? -14.515 7.214 14.511 1.00 96.62 99 GLU A C 1
ATOM 760 O O . GLU A 1 99 ? -13.338 6.875 14.596 1.00 96.62 99 GLU A O 1
ATOM 765 N N . ALA A 1 100 ? -15.487 6.329 14.274 1.00 95.12 100 ALA A N 1
ATOM 766 C CA . ALA A 1 100 ? -15.230 4.900 14.116 1.00 95.12 100 ALA A CA 1
ATOM 767 C C . ALA A 1 100 ? -14.287 4.621 12.934 1.00 95.12 100 ALA A C 1
ATOM 769 O O . ALA A 1 100 ? -13.322 3.869 13.083 1.00 95.12 100 ALA A O 1
ATOM 770 N N . GLU A 1 101 ? -14.496 5.298 11.801 1.00 96.50 101 GLU A N 1
ATOM 771 C CA . GLU A 1 101 ? -13.644 5.130 10.623 1.00 96.50 101 GLU A CA 1
ATOM 772 C C . GLU A 1 101 ? -12.218 5.636 10.867 1.00 96.50 101 GLU A C 1
ATOM 774 O O . GLU A 1 101 ? -11.248 5.002 10.443 1.00 96.50 101 GLU A O 1
ATOM 779 N N . LYS A 1 102 ? -12.057 6.742 11.605 1.00 95.88 102 LYS A N 1
ATOM 780 C CA . LYS A 1 102 ? -10.730 7.241 12.005 1.00 95.88 102 LYS A CA 1
ATOM 781 C C . LYS A 1 102 ? -10.010 6.248 12.909 1.00 95.88 102 LYS A C 1
ATOM 783 O O . LYS A 1 102 ? -8.839 5.952 12.673 1.00 95.88 102 LYS A O 1
ATOM 788 N N . GLN A 1 103 ? -10.708 5.694 13.902 1.00 95.69 103 GLN A N 1
ATOM 789 C CA . GLN A 1 103 ? -10.142 4.675 14.788 1.00 95.69 103 GLN A CA 1
ATOM 790 C C . GLN A 1 103 ? -9.714 3.427 14.009 1.00 95.69 103 GLN A C 1
ATOM 792 O O . GLN A 1 103 ? -8.633 2.887 14.258 1.00 95.69 103 GLN A O 1
ATOM 797 N N . TRP A 1 104 ? -10.502 3.006 13.017 1.00 96.31 104 TRP A N 1
ATOM 798 C CA . TRP A 1 104 ? -10.099 1.937 12.108 1.00 96.31 104 TRP A CA 1
ATOM 799 C C . TRP A 1 104 ? -8.835 2.293 11.317 1.00 96.31 104 TRP A C 1
ATOM 801 O O . TRP A 1 104 ? -7.894 1.497 11.285 1.00 96.31 104 TRP A O 1
ATOM 811 N N . SER A 1 105 ? -8.741 3.504 10.756 1.00 96.31 105 SER A N 1
ATOM 812 C CA . SER A 1 105 ? -7.513 3.942 10.073 1.00 96.31 105 SER A CA 1
ATOM 813 C C . SER A 1 105 ? -6.296 3.922 10.994 1.00 96.31 105 SER A C 1
ATOM 815 O O . SER A 1 105 ? -5.228 3.474 10.579 1.00 96.31 105 SER A O 1
ATOM 817 N N . TYR A 1 106 ? -6.431 4.319 12.260 1.00 96.50 106 TYR A N 1
ATOM 818 C CA . TYR A 1 106 ? -5.325 4.239 13.216 1.00 96.50 106 TYR A CA 1
ATOM 819 C C . TYR A 1 106 ? -4.893 2.796 13.495 1.00 96.50 106 TYR A C 1
ATOM 821 O O . TYR A 1 106 ? -3.692 2.535 13.593 1.00 96.50 106 TYR A O 1
ATOM 829 N N . LEU A 1 107 ? -5.832 1.847 13.560 1.00 95.38 107 LEU A N 1
ATOM 830 C CA . LEU A 1 107 ? -5.507 0.422 13.671 1.00 95.38 107 LEU A CA 1
ATOM 831 C C . LEU A 1 107 ? -4.768 -0.089 12.424 1.00 95.38 107 LEU A C 1
ATOM 833 O O . LEU A 1 107 ? -3.772 -0.805 12.556 1.00 95.38 107 LEU A O 1
ATOM 837 N N . ARG A 1 108 ? -5.200 0.311 11.220 1.00 95.00 108 ARG A N 1
ATOM 838 C CA . ARG A 1 108 ? -4.510 -0.020 9.958 1.00 95.00 108 ARG A CA 1
ATOM 839 C C . ARG A 1 108 ? -3.111 0.597 9.888 1.00 95.00 108 ARG A C 1
ATOM 841 O O . ARG A 1 108 ? -2.161 -0.080 9.511 1.00 95.00 108 ARG A O 1
ATOM 848 N N . ARG A 1 109 ? -2.941 1.835 10.351 1.00 94.31 109 ARG A N 1
ATOM 849 C CA . ARG A 1 109 ? -1.630 2.488 10.512 1.00 94.31 109 ARG A CA 1
ATOM 850 C C . ARG A 1 109 ? -0.733 1.758 11.513 1.00 94.31 109 ARG A C 1
ATOM 852 O O . ARG A 1 109 ? 0.466 1.656 11.282 1.00 94.31 109 ARG A O 1
ATOM 859 N N . GLY A 1 110 ? -1.300 1.176 12.571 1.00 92.12 110 GLY A N 1
ATOM 860 C CA . GLY A 1 110 ? -0.571 0.279 13.473 1.00 92.12 110 GLY A CA 1
ATOM 861 C C . GLY A 1 110 ? -0.013 -0.952 12.753 1.00 92.12 110 GLY A C 1
ATOM 862 O O . GLY A 1 110 ? 1.124 -1.346 13.002 1.00 92.12 110 GLY A O 1
ATOM 863 N N . ARG A 1 111 ? -0.760 -1.519 11.794 1.00 90.69 111 ARG A N 1
ATOM 864 C CA . ARG A 1 111 ? -0.267 -2.609 10.926 1.00 90.69 111 ARG A CA 1
ATOM 865 C C . ARG A 1 111 ? 0.833 -2.150 9.984 1.00 90.69 111 ARG A C 1
ATOM 867 O O . ARG A 1 111 ? 1.788 -2.893 9.792 1.00 90.69 111 ARG A O 1
ATOM 874 N N . TYR A 1 112 ? 0.737 -0.933 9.455 1.00 87.31 112 TYR A N 1
ATOM 875 C CA . TYR A 1 112 ? 1.812 -0.343 8.660 1.00 87.31 112 TYR A CA 1
ATOM 876 C C . TYR A 1 112 ? 3.106 -0.225 9.478 1.00 87.31 112 TYR A C 1
ATOM 878 O O . TYR A 1 112 ? 4.146 -0.698 9.033 1.00 87.31 112 TYR A O 1
ATOM 886 N N . VAL A 1 113 ? 3.031 0.272 10.718 1.00 86.31 113 VAL A N 1
ATOM 887 C CA . VAL A 1 113 ? 4.188 0.332 11.634 1.00 86.31 113 VAL A CA 1
ATOM 888 C C . VAL A 1 113 ? 4.745 -1.061 11.950 1.00 86.31 113 VAL A C 1
ATOM 890 O O . VAL A 1 113 ? 5.956 -1.256 12.010 1.00 86.31 113 VAL A O 1
ATOM 893 N N . GLU A 1 114 ? 3.881 -2.064 12.134 1.00 83.38 114 GLU A N 1
ATOM 894 C CA . GLU A 1 114 ? 4.337 -3.451 12.288 1.00 83.38 114 GLU A CA 1
ATOM 895 C C . GLU A 1 114 ? 5.068 -3.935 11.028 1.00 83.38 114 GLU A C 1
ATOM 897 O O . GLU A 1 114 ? 6.122 -4.563 11.143 1.00 83.38 114 GLU A O 1
ATOM 902 N N . SER A 1 115 ? 4.541 -3.605 9.844 1.00 72.62 115 SER A N 1
ATOM 903 C CA . SER A 1 115 ? 5.105 -3.972 8.542 1.00 72.62 115 SER A CA 1
ATOM 904 C C . SER A 1 115 ? 6.459 -3.332 8.267 1.00 72.62 115 SER A C 1
ATOM 906 O O . SER A 1 115 ? 7.293 -3.952 7.623 1.00 72.62 115 SER A O 1
ATOM 908 N N . THR A 1 116 ? 6.730 -2.144 8.810 1.00 57.44 116 THR A N 1
ATOM 909 C CA . THR A 1 116 ? 7.936 -1.367 8.516 1.00 57.44 116 THR A CA 1
ATOM 910 C C . THR A 1 116 ? 9.131 -1.692 9.417 1.00 57.44 116 THR A C 1
ATOM 912 O O . THR A 1 116 ? 9.995 -0.848 9.607 1.00 57.44 116 THR A O 1
ATOM 915 N N . SER A 1 117 ? 9.273 -2.884 10.021 1.00 47.25 117 SER A N 1
ATOM 916 C CA . SER A 1 117 ? 10.415 -3.145 10.945 1.00 47.25 117 SER A CA 1
ATOM 917 C C . SER A 1 117 ? 11.107 -4.555 11.111 1.00 47.25 117 SER A C 1
ATOM 919 O O . SER A 1 117 ? 11.245 -5.067 12.214 1.00 47.25 117 SER A O 1
ATOM 921 N N . ARG A 1 118 ? 11.638 -5.217 10.068 1.00 43.34 118 ARG A N 1
ATOM 922 C CA . ARG A 1 118 ? 11.917 -6.681 9.910 1.00 43.34 118 ARG A CA 1
ATOM 923 C C . ARG A 1 118 ? 13.053 -7.209 10.718 1.00 43.34 118 ARG A C 1
ATOM 925 O O . ARG A 1 118 ? 13.426 -8.368 10.553 1.00 43.34 118 ARG A O 1
ATOM 932 N N . VAL A 1 119 ? 13.698 -6.382 11.517 1.00 42.91 119 VAL A N 1
ATOM 933 C CA . VAL A 1 119 ? 15.041 -6.736 11.930 1.00 42.91 119 VAL A CA 1
ATOM 934 C C . VAL A 1 119 ? 15.377 -6.333 13.357 1.00 42.91 119 VAL A C 1
ATOM 936 O O . VAL A 1 119 ? 16.548 -6.187 13.699 1.00 42.91 119 VAL A O 1
ATOM 939 N N . LEU A 1 120 ? 14.390 -6.332 14.254 1.00 34.00 120 LEU A N 1
ATOM 940 C CA . LEU A 1 120 ? 14.695 -6.541 15.674 1.00 34.00 120 LEU A CA 1
ATOM 941 C C . LEU A 1 120 ? 15.023 -8.005 16.022 1.00 34.00 120 LEU A C 1
ATOM 943 O O . LEU A 1 120 ? 15.428 -8.268 17.150 1.00 34.00 120 LEU A O 1
ATOM 947 N N . CYS A 1 121 ? 14.950 -8.961 15.082 1.00 30.66 121 CYS A N 1
ATOM 948 C CA . CYS A 1 121 ? 15.435 -10.319 15.349 1.00 30.66 121 CYS A CA 1
ATOM 949 C C . CYS A 1 121 ? 15.907 -11.086 14.101 1.00 30.66 121 CYS A C 1
ATOM 951 O O . CYS A 1 121 ? 15.114 -11.722 13.412 1.00 30.66 121 CYS A O 1
ATOM 953 N N . PRO A 1 122 ? 17.224 -11.109 13.849 1.00 32.94 122 PRO A N 1
ATOM 954 C CA . PRO A 1 122 ? 17.848 -12.307 13.317 1.00 32.94 122 PRO A CA 1
ATOM 955 C C . PRO A 1 122 ? 19.022 -12.714 14.218 1.00 32.94 122 PRO A C 1
ATOM 957 O O . PRO A 1 122 ? 19.987 -11.969 14.363 1.00 32.94 122 PRO A O 1
ATOM 960 N N . LYS A 1 123 ? 18.932 -13.937 14.762 1.00 30.56 123 LYS A N 1
ATOM 961 C CA . LYS A 1 123 ? 19.925 -14.672 15.577 1.00 30.56 123 LYS A CA 1
ATOM 962 C C . LYS A 1 123 ? 19.993 -14.330 17.078 1.00 30.56 123 LYS A C 1
ATOM 964 O O . LYS A 1 123 ? 20.836 -13.563 17.519 1.00 30.56 123 LYS A O 1
ATOM 969 N N . LEU A 1 124 ? 19.226 -15.073 17.880 1.00 31.14 124 LEU A N 1
ATOM 970 C CA . LEU A 1 124 ? 19.655 -15.497 19.222 1.00 31.14 124 LEU A CA 1
ATOM 971 C C . LEU A 1 124 ? 19.765 -17.034 19.262 1.00 31.14 124 LEU A C 1
ATOM 973 O O . LEU A 1 124 ? 18.877 -17.705 19.784 1.00 31.14 124 LEU A O 1
ATOM 977 N N . PRO A 1 125 ? 20.834 -17.651 18.729 1.00 36.81 125 PRO A N 1
ATOM 978 C CA . PRO A 1 125 ? 21.290 -18.904 19.290 1.00 36.81 125 PRO A CA 1
ATOM 979 C C . PRO A 1 125 ? 22.052 -18.566 20.578 1.00 36.81 125 PRO A C 1
ATOM 981 O O . PRO A 1 125 ? 23.130 -17.989 20.520 1.00 36.81 125 PRO A O 1
ATOM 984 N N . ARG A 1 126 ? 21.490 -18.975 21.724 1.00 35.03 126 ARG A N 1
ATOM 985 C CA . ARG A 1 126 ? 22.135 -19.020 23.051 1.00 35.03 126 ARG A CA 1
ATOM 986 C C . ARG A 1 126 ? 22.471 -17.652 23.658 1.00 35.03 126 ARG A C 1
ATOM 988 O O . ARG A 1 126 ? 23.483 -17.072 23.312 1.00 35.03 126 ARG A O 1
ATOM 995 N N . LEU A 1 127 ? 21.676 -17.198 24.628 1.00 29.86 127 LEU A N 1
ATOM 996 C CA . LEU A 1 127 ? 22.131 -16.437 25.808 1.00 29.86 127 LEU A CA 1
ATOM 997 C C . LEU A 1 127 ? 20.928 -16.211 26.740 1.00 29.86 127 LEU A C 1
ATOM 999 O O . LEU A 1 127 ? 20.317 -15.151 26.760 1.00 29.86 127 LEU A O 1
ATOM 1003 N N . CYS A 1 128 ? 20.578 -17.244 27.505 1.00 24.67 128 CYS A N 1
ATOM 1004 C CA . CYS A 1 128 ? 19.850 -17.080 28.762 1.00 24.67 128 CYS A CA 1
ATOM 1005 C C . CYS A 1 128 ? 20.326 -18.141 29.760 1.00 24.67 128 CYS A C 1
ATOM 1007 O O . CYS A 1 128 ? 19.767 -19.236 29.805 1.00 24.67 128 CYS A O 1
ATOM 1009 N N . PRO A 1 129 ? 21.318 -17.826 30.602 1.00 30.47 129 PRO A N 1
ATOM 1010 C CA . PRO A 1 129 ? 21.340 -18.307 31.963 1.00 30.47 129 PRO A CA 1
ATOM 1011 C C . PRO A 1 129 ? 20.770 -17.21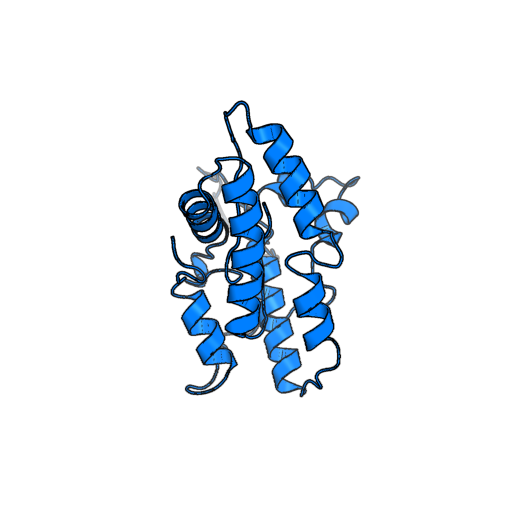6 32.882 1.00 30.47 129 PRO A C 1
ATOM 1013 O O . PRO A 1 129 ? 21.241 -16.084 32.896 1.00 30.47 129 PRO A O 1
ATOM 1016 N N . SER A 1 130 ? 19.766 -17.611 33.666 1.00 33.19 130 SER A N 1
ATOM 1017 C CA . SER A 1 130 ? 19.366 -17.040 34.963 1.00 33.19 130 SER A CA 1
ATOM 1018 C C . SER A 1 130 ? 18.885 -15.577 35.064 1.00 33.19 130 SER A C 1
ATOM 1020 O O . SER A 1 130 ? 19.644 -14.629 34.942 1.00 33.19 130 SER A O 1
ATOM 1022 N N . HIS A 1 131 ? 17.603 -15.460 35.440 1.00 39.44 131 HIS A N 1
ATOM 1023 C CA . HIS A 1 131 ? 17.043 -14.580 36.479 1.00 39.44 131 HIS A CA 1
ATOM 1024 C C . HIS A 1 131 ? 17.596 -13.148 36.631 1.00 39.44 131 HIS A C 1
ATOM 1026 O O . HIS A 1 131 ? 18.620 -12.959 37.269 1.00 39.44 131 HIS A O 1
ATOM 1032 N N . HIS A 1 132 ? 16.801 -12.140 36.242 1.00 31.00 132 HIS A N 1
ATOM 1033 C CA . HIS A 1 132 ? 16.385 -11.045 37.138 1.00 31.00 132 HIS A CA 1
ATOM 1034 C C . HIS A 1 132 ? 15.223 -10.226 36.542 1.00 31.00 132 HIS A C 1
ATOM 1036 O O . HIS A 1 132 ? 15.106 -10.037 35.334 1.00 31.00 132 HIS A O 1
ATOM 1042 N N . ARG A 1 133 ? 14.321 -9.795 37.433 1.00 36.34 133 ARG A N 1
ATOM 1043 C CA . ARG A 1 133 ? 13.082 -9.051 37.170 1.00 36.34 133 ARG A CA 1
ATOM 1044 C C . ARG A 1 133 ? 13.367 -7.604 36.747 1.00 36.34 133 ARG A C 1
ATOM 1046 O O . ARG A 1 133 ? 14.003 -6.881 37.502 1.00 36.34 133 ARG A O 1
ATOM 1053 N N . ALA A 1 134 ? 12.772 -7.174 35.634 1.00 27.41 134 ALA A N 1
ATOM 1054 C CA . ALA A 1 134 ? 12.278 -5.812 35.392 1.00 27.41 134 ALA A CA 1
ATOM 1055 C C . ALA A 1 134 ? 11.299 -5.851 34.195 1.00 27.41 134 ALA A C 1
ATOM 1057 O O . ALA A 1 134 ? 11.622 -6.499 33.194 1.00 27.41 134 ALA A O 1
ATOM 1058 N N . PRO A 1 135 ? 10.123 -5.192 34.242 1.00 31.58 135 PRO A N 1
ATOM 1059 C CA . PRO A 1 135 ? 9.220 -5.123 33.100 1.00 31.58 135 PRO A CA 1
ATOM 1060 C C . PRO A 1 135 ? 9.751 -4.066 32.126 1.00 31.58 135 PRO A C 1
ATOM 1062 O O . PRO A 1 135 ? 9.307 -2.924 32.111 1.00 31.58 135 PRO A O 1
ATOM 1065 N N . SER A 1 136 ? 10.757 -4.427 31.331 1.00 25.56 136 SER A N 1
ATOM 1066 C CA . SER A 1 136 ? 11.142 -3.616 30.177 1.00 25.56 136 SER A CA 1
ATOM 1067 C C . SER A 1 136 ? 10.202 -3.960 29.026 1.00 25.56 136 SER A C 1
ATOM 1069 O O . SER A 1 136 ? 10.358 -4.977 28.348 1.00 25.56 136 SER A O 1
ATOM 1071 N N . THR A 1 137 ? 9.184 -3.124 28.830 1.00 25.23 137 THR A N 1
ATOM 1072 C CA . THR A 1 137 ? 8.306 -3.153 27.657 1.00 25.23 137 THR A CA 1
ATOM 1073 C C . THR A 1 137 ? 9.140 -2.829 26.417 1.00 25.23 137 THR A C 1
ATOM 1075 O O . THR A 1 137 ? 9.282 -1.676 26.022 1.00 25.23 137 THR A O 1
ATOM 1078 N N . ARG A 1 138 ? 9.760 -3.852 25.823 1.00 21.31 138 ARG A N 1
ATOM 1079 C CA . ARG A 1 138 ? 10.429 -3.752 24.524 1.00 21.31 138 ARG A CA 1
ATOM 1080 C C . ARG A 1 138 ? 9.358 -3.725 23.435 1.00 21.31 138 ARG A C 1
ATOM 1082 O O . ARG A 1 138 ? 8.803 -4.764 23.088 1.00 21.31 138 ARG A O 1
ATOM 1089 N N . PHE A 1 139 ? 9.041 -2.537 22.929 1.00 26.64 139 PHE A N 1
ATOM 1090 C CA . PHE A 1 139 ? 8.203 -2.372 21.743 1.00 26.64 139 PHE A CA 1
ATOM 1091 C C . PHE A 1 139 ? 9.021 -2.747 20.503 1.00 26.64 139 PHE A C 1
ATOM 1093 O O . PHE A 1 139 ? 9.794 -1.946 19.985 1.00 26.64 139 PHE A O 1
ATOM 1100 N N . ASN A 1 140 ? 8.880 -3.996 20.056 1.00 36.44 140 ASN A N 1
ATOM 1101 C CA . ASN A 1 140 ? 9.545 -4.487 18.856 1.00 36.44 140 ASN A CA 1
ATOM 1102 C C . ASN A 1 140 ? 8.658 -4.269 17.623 1.00 36.44 140 ASN A C 1
ATOM 1104 O O . ASN A 1 140 ? 7.726 -5.017 17.358 1.00 36.44 140 ASN A O 1
ATOM 1108 N N . LEU A 1 141 ? 8.992 -3.204 16.908 1.00 52.97 141 LEU A N 1
ATOM 1109 C CA . LEU A 1 141 ? 8.930 -2.962 15.467 1.00 52.97 141 LEU A CA 1
ATOM 1110 C C . LEU A 1 141 ? 9.331 -4.260 14.686 1.00 52.97 141 LEU A C 1
ATOM 1112 O O . LEU A 1 141 ? 10.430 -4.765 14.910 1.00 52.97 141 LEU A O 1
ATOM 1116 N N . LEU A 1 142 ? 8.454 -4.836 13.825 1.00 51.94 142 LEU A N 1
ATOM 1117 C CA . LEU A 1 142 ? 8.553 -6.227 13.322 1.00 51.94 142 LEU A CA 1
ATOM 1118 C C . LEU A 1 142 ? 8.899 -6.583 11.833 1.00 51.94 142 LEU A C 1
ATOM 1120 O O . LEU A 1 142 ? 9.485 -7.661 11.731 1.00 51.94 142 LEU A O 1
ATOM 1124 N N . TYR A 1 143 ? 8.607 -5.844 10.717 1.00 50.41 143 TYR A N 1
ATOM 1125 C CA . TYR A 1 143 ? 8.755 -6.406 9.316 1.00 50.41 143 TYR A CA 1
ATOM 1126 C C . TYR A 1 143 ? 9.430 -5.720 8.034 1.00 50.41 143 TYR A C 1
ATOM 1128 O O . TYR A 1 143 ? 9.449 -6.384 7.005 1.00 50.41 143 TYR A O 1
ATOM 1136 N N . ASP A 1 144 ? 10.130 -4.560 8.014 1.00 46.28 144 ASP A N 1
ATOM 1137 C CA . ASP A 1 144 ? 11.020 -3.997 6.949 1.00 46.28 144 ASP A CA 1
ATOM 1138 C C . ASP A 1 144 ? 12.573 -4.051 7.152 1.00 46.28 144 ASP A C 1
ATOM 1140 O O . ASP A 1 144 ? 13.111 -3.857 8.246 1.00 46.28 144 ASP A O 1
ATOM 1144 N N . ARG A 1 145 ? 13.309 -4.272 6.051 1.00 44.84 145 ARG A N 1
ATOM 1145 C CA . ARG A 1 145 ? 14.781 -4.306 5.954 1.00 44.84 145 ARG A CA 1
ATOM 1146 C C . ARG A 1 145 ? 15.443 -2.916 5.945 1.00 44.84 145 ARG A C 1
ATOM 1148 O O . ARG A 1 145 ? 16.567 -2.810 6.437 1.00 44.84 145 ARG A O 1
ATOM 1155 N N . GLY A 1 146 ? 14.781 -1.867 5.447 1.00 44.78 146 GLY A N 1
ATOM 1156 C CA . GLY A 1 146 ? 15.341 -0.511 5.326 1.00 44.78 146 GLY A CA 1
ATOM 1157 C C . GLY A 1 146 ? 15.612 0.170 6.670 1.00 44.78 146 GLY A C 1
ATOM 1158 O O . GLY A 1 146 ? 16.646 0.816 6.849 1.00 44.78 146 GLY A O 1
ATOM 1159 N N . VAL A 1 147 ? 14.746 -0.060 7.660 1.00 47.25 147 VAL A N 1
ATOM 1160 C CA . VAL A 1 147 ? 14.871 0.525 9.006 1.00 47.25 147 VAL A CA 1
ATOM 1161 C C . VAL A 1 147 ? 16.146 0.089 9.735 1.00 47.25 147 VAL A C 1
ATOM 1163 O O . VAL A 1 147 ? 16.770 0.917 10.378 1.00 47.25 147 VAL A O 1
ATOM 1166 N N . LYS A 1 148 ? 16.621 -1.159 9.631 1.00 44.56 148 LYS A N 1
ATOM 1167 C CA . LYS A 1 148 ? 17.823 -1.576 10.389 1.00 44.56 148 LYS A CA 1
ATOM 1168 C C . LYS A 1 148 ? 19.147 -1.136 9.773 1.00 44.56 148 LYS A C 1
ATOM 1170 O O . LYS A 1 148 ? 20.052 -0.777 10.517 1.00 44.56 148 LYS A O 1
ATOM 1175 N N . PHE A 1 149 ? 19.290 -1.185 8.449 1.00 47.06 149 PHE A N 1
ATOM 1176 C CA . PHE A 1 149 ? 20.490 -0.640 7.798 1.00 47.06 149 PHE A CA 1
ATOM 1177 C C . PHE A 1 149 ? 20.502 0.886 7.849 1.00 47.06 149 PHE A C 1
ATOM 1179 O O . PHE A 1 149 ? 21.559 1.509 7.817 1.00 47.06 149 PHE A O 1
ATOM 1186 N N . GLY A 1 150 ? 19.310 1.474 7.934 1.00 51.03 150 GLY A N 1
ATOM 1187 C CA . GLY A 1 150 ? 19.118 2.900 7.948 1.00 51.03 150 GLY A CA 1
ATOM 1188 C C . GLY A 1 150 ? 19.143 3.539 9.323 1.00 51.03 150 GLY A C 1
ATOM 1189 O O . GLY A 1 150 ? 19.268 4.748 9.301 1.00 51.03 150 GLY A O 1
ATOM 1190 N N . LEU A 1 151 ? 18.996 2.833 10.458 1.00 61.12 151 LEU A N 1
ATOM 1191 C CA . LEU A 1 151 ? 18.810 3.439 11.792 1.00 61.12 151 LEU A CA 1
ATOM 1192 C C . LEU A 1 151 ? 20.109 3.469 12.608 1.00 61.12 151 LEU A C 1
ATOM 1194 O O . LEU A 1 151 ? 20.537 2.481 13.202 1.00 61.12 151 LEU A O 1
ATOM 1198 N N . SER A 1 152 ? 20.693 4.655 12.655 1.00 65.94 152 SER A N 1
ATOM 1199 C CA . SER A 1 152 ? 21.780 5.099 13.516 1.00 65.94 152 SER A CA 1
ATOM 1200 C C . SER A 1 152 ? 21.342 6.417 14.176 1.00 65.94 152 SER A C 1
ATOM 1202 O O . SER A 1 152 ? 20.327 6.986 13.757 1.00 65.94 152 SER A O 1
ATOM 1204 N N . PRO A 1 153 ? 22.048 6.927 15.201 1.00 71.31 153 PRO A N 1
ATOM 1205 C CA . PRO A 1 153 ? 21.727 8.225 15.803 1.00 71.31 153 PRO A CA 1
ATOM 1206 C C . PRO A 1 153 ? 21.569 9.360 14.776 1.00 71.31 153 PRO A C 1
ATOM 1208 O O . PRO A 1 153 ? 20.741 10.245 14.960 1.00 71.31 153 PRO A O 1
ATOM 1211 N N . GLU A 1 154 ? 22.306 9.299 13.667 1.00 72.19 154 GLU A N 1
ATOM 1212 C CA . GLU A 1 154 ? 22.336 10.308 12.603 1.00 72.19 154 GLU A CA 1
ATOM 1213 C C . GLU A 1 154 ? 21.185 10.187 11.590 1.00 72.19 154 GLU A C 1
ATOM 1215 O O . GLU A 1 154 ? 21.001 11.060 10.745 1.00 72.19 154 GLU A O 1
ATOM 1220 N N . SER A 1 155 ? 20.416 9.102 11.628 1.00 70.62 155 SER A N 1
ATOM 1221 C CA . SER A 1 155 ? 19.440 8.763 10.587 1.00 70.62 155 SER A CA 1
ATOM 1222 C C . SER A 1 155 ? 18.068 8.368 11.127 1.00 70.62 155 SER A C 1
ATOM 1224 O O . SER A 1 155 ? 17.183 8.027 10.338 1.00 70.62 155 SER A O 1
ATOM 1226 N N . VAL A 1 156 ? 17.872 8.459 12.448 1.00 74.25 156 VAL A N 1
ATOM 1227 C CA . VAL A 1 156 ? 16.596 8.204 13.136 1.00 74.25 156 VAL A CA 1
ATOM 1228 C C . VAL A 1 156 ? 15.439 8.915 12.436 1.00 74.25 156 VAL A C 1
ATOM 1230 O O . VAL A 1 156 ? 14.459 8.269 12.079 1.00 74.25 156 VAL A O 1
ATOM 1233 N N . GLU A 1 157 ? 15.561 10.218 12.176 1.00 76.62 157 GLU A N 1
ATOM 1234 C CA . GLU A 1 157 ? 14.493 11.001 11.542 1.00 76.62 157 GLU A CA 1
ATOM 1235 C C . GLU A 1 157 ? 14.212 10.540 10.109 1.00 76.62 157 GLU A C 1
ATOM 1237 O O . GLU A 1 157 ? 13.058 10.337 9.739 1.00 76.62 157 GLU A O 1
ATOM 1242 N N . ARG A 1 158 ? 15.263 10.275 9.321 1.00 69.94 158 ARG A N 1
ATOM 1243 C CA . ARG A 1 158 ? 15.137 9.785 7.940 1.00 69.94 158 ARG A CA 1
ATOM 1244 C C . ARG A 1 158 ? 14.414 8.442 7.869 1.00 69.94 158 ARG A C 1
ATOM 1246 O O . ARG A 1 158 ? 13.711 8.171 6.904 1.00 69.94 158 ARG A O 1
ATOM 1253 N N . VAL A 1 159 ? 14.609 7.589 8.867 1.00 68.56 159 VAL A N 1
ATOM 1254 C CA . VAL A 1 159 ? 13.977 6.271 8.928 1.00 68.56 159 VAL A CA 1
ATOM 1255 C C . VAL A 1 159 ? 12.539 6.369 9.434 1.00 68.56 159 VAL A C 1
ATOM 1257 O O . VAL A 1 159 ? 11.627 5.773 8.854 1.00 68.56 159 VAL A O 1
ATOM 1260 N N . LEU A 1 160 ? 12.320 7.140 10.500 1.00 77.12 160 LEU A N 1
ATOM 1261 C CA . LEU A 1 160 ? 11.024 7.234 11.166 1.00 77.12 160 LEU A CA 1
ATOM 1262 C C . LEU A 1 160 ? 10.034 8.166 10.464 1.00 77.12 160 LEU A C 1
ATOM 1264 O O . LEU A 1 160 ? 8.848 8.064 10.756 1.00 77.12 160 LEU A O 1
ATOM 1268 N N . VAL A 1 161 ? 10.460 8.991 9.499 1.00 78.56 161 VAL A N 1
ATOM 1269 C CA . VAL A 1 161 ? 9.548 9.821 8.680 1.00 78.56 161 VAL A CA 1
ATOM 1270 C C . VAL A 1 161 ? 8.495 8.991 7.937 1.00 78.56 161 VAL A C 1
ATOM 1272 O O . VAL A 1 161 ? 7.412 9.480 7.635 1.00 78.56 161 VAL A O 1
ATOM 1275 N N . SER A 1 162 ? 8.793 7.714 7.677 1.00 78.75 162 SER A N 1
ATOM 1276 C CA . SER A 1 162 ? 7.845 6.765 7.087 1.00 78.75 162 SER A CA 1
ATOM 1277 C C . SER A 1 162 ? 6.713 6.370 8.044 1.00 78.75 162 SER A C 1
ATOM 1279 O O . SER A 1 162 ? 5.680 5.876 7.596 1.00 78.75 162 SER A O 1
ATOM 1281 N N . SER A 1 163 ? 6.880 6.572 9.355 1.00 84.06 163 SER A N 1
ATOM 1282 C CA . SER A 1 163 ? 5.861 6.234 10.345 1.00 84.06 163 SER A CA 1
ATOM 1283 C C . SER A 1 163 ? 4.716 7.248 10.316 1.00 84.06 163 SER A C 1
ATOM 1285 O O . SER A 1 163 ? 4.951 8.456 10.274 1.00 84.06 163 SER A O 1
ATOM 1287 N N . PRO A 1 164 ? 3.457 6.788 10.388 1.00 87.50 164 PRO A N 1
ATOM 1288 C CA . PRO A 1 164 ? 2.321 7.688 10.468 1.00 87.50 164 PRO A CA 1
ATOM 1289 C C . PRO A 1 164 ? 2.359 8.499 11.774 1.00 87.50 164 PRO A C 1
ATOM 1291 O O . PRO A 1 164 ? 2.750 7.965 12.813 1.00 87.50 164 PRO A O 1
ATOM 1294 N N . PRO A 1 165 ? 1.858 9.750 11.773 1.00 89.38 165 PRO A N 1
ATOM 1295 C CA . PRO A 1 165 ? 1.864 10.605 12.965 1.00 89.38 165 PRO A CA 1
ATOM 1296 C C . PRO A 1 165 ? 0.996 10.053 14.104 1.00 89.38 165 PRO A C 1
ATOM 1298 O O . PRO A 1 165 ? 1.226 10.367 15.266 1.00 89.38 165 PRO A O 1
ATOM 1301 N N . LEU A 1 166 ? -0.008 9.234 13.772 1.00 92.88 166 LEU A N 1
ATOM 1302 C CA . LEU A 1 166 ? -0.879 8.548 14.722 1.00 92.88 166 LEU A CA 1
ATOM 1303 C C . LEU A 1 166 ? -1.112 7.109 14.263 1.00 92.88 166 LEU A C 1
ATOM 1305 O O . LEU A 1 166 ? -1.473 6.874 13.106 1.00 92.88 166 LEU A O 1
ATOM 1309 N N . ALA A 1 167 ? -0.959 6.171 15.193 1.00 94.12 167 ALA A N 1
ATOM 1310 C CA . ALA A 1 167 ? -1.266 4.754 15.042 1.00 94.12 167 ALA A CA 1
ATOM 1311 C C . ALA A 1 167 ? -1.876 4.217 16.344 1.00 94.12 167 ALA A C 1
ATOM 1313 O O . ALA A 1 167 ? -1.613 4.746 17.425 1.00 94.12 167 ALA A O 1
ATOM 1314 N N . ALA A 1 168 ? -2.687 3.166 16.242 1.00 93.69 168 ALA A N 1
ATOM 1315 C CA . ALA A 1 168 ? -3.344 2.539 17.380 1.00 93.69 168 ALA A CA 1
ATOM 1316 C C . AL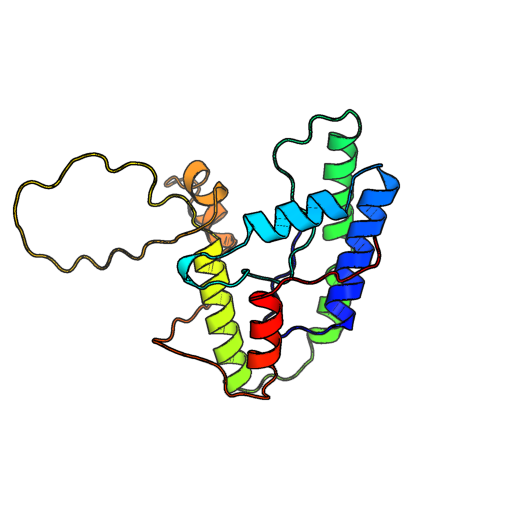A A 1 168 ? -3.179 1.017 17.358 1.00 93.69 168 ALA A C 1
ATOM 1318 O O . ALA A 1 168 ? -3.077 0.389 16.303 1.00 93.69 168 ALA A O 1
ATOM 1319 N N . TRP A 1 169 ? -3.235 0.415 18.546 1.00 93.62 169 TRP A N 1
ATOM 1320 C CA . TRP A 1 169 ? -3.285 -1.030 18.735 1.00 93.62 169 TRP A CA 1
ATOM 1321 C C . TRP A 1 169 ? -4.455 -1.383 19.640 1.00 93.62 169 TRP A C 1
ATOM 1323 O O . TRP A 1 169 ? -4.658 -0.777 20.688 1.00 93.62 169 TRP A O 1
ATOM 1333 N N . GLY A 1 170 ? -5.217 -2.394 19.236 1.00 89.00 170 GLY A N 1
ATOM 1334 C CA . GLY A 1 170 ? -6.312 -2.938 20.022 1.00 89.00 170 GLY A CA 1
ATOM 1335 C C . GLY A 1 170 ? -6.110 -4.423 20.276 1.00 89.00 170 GLY A C 1
ATOM 1336 O O . GLY A 1 170 ? -5.739 -5.175 19.372 1.00 89.00 170 GLY A O 1
ATOM 1337 N N . TRP A 1 171 ? -6.370 -4.859 21.506 1.00 87.94 171 TRP A N 1
ATOM 1338 C CA . TRP A 1 171 ? -6.368 -6.277 21.845 1.00 87.94 171 TRP A CA 1
ATOM 1339 C C . TRP A 1 171 ? -7.601 -6.965 21.253 1.00 87.94 171 TRP A C 1
ATOM 1341 O O . TRP A 1 171 ? -8.722 -6.548 21.537 1.00 87.94 171 TRP A O 1
ATOM 1351 N N . ARG A 1 172 ? -7.388 -8.010 20.438 1.00 82.50 172 ARG A N 1
ATOM 1352 C CA . ARG A 1 172 ? -8.451 -8.831 19.816 1.00 82.50 172 ARG A CA 1
ATOM 1353 C C . ARG A 1 172 ? -9.572 -8.010 19.154 1.00 82.50 172 ARG A C 1
ATOM 1355 O O . ARG A 1 172 ? -10.742 -8.371 19.230 1.00 82.50 172 ARG A O 1
ATOM 1362 N N . LYS A 1 173 ? -9.218 -6.883 18.533 1.00 87.06 173 LYS A N 1
ATOM 1363 C CA . LYS A 1 173 ? -10.158 -6.080 17.747 1.00 87.06 173 LYS A CA 1
ATOM 1364 C C . LYS A 1 173 ? -10.367 -6.746 16.391 1.00 87.06 173 LYS A C 1
ATOM 1366 O O . LYS A 1 173 ? -9.447 -6.757 15.582 1.00 87.06 173 LYS A O 1
ATOM 1371 N N . GLU A 1 174 ? -11.571 -7.250 16.164 1.00 89.50 174 GLU A N 1
ATOM 1372 C CA . GLU A 1 174 ? -12.049 -7.700 14.857 1.00 89.50 174 GLU A CA 1
ATOM 1373 C C . GLU A 1 174 ? -13.225 -6.806 14.435 1.00 89.50 174 GLU A C 1
ATOM 1375 O O . GLU A 1 174 ? -14.037 -6.437 15.293 1.00 89.50 174 GLU A O 1
ATOM 1380 N N . PRO A 1 175 ? -13.314 -6.420 13.153 1.00 94.06 175 PRO A N 1
ATOM 1381 C CA . PRO A 1 175 ? -14.466 -5.689 12.645 1.00 94.06 175 PRO A CA 1
ATOM 1382 C C . PRO A 1 175 ? -15.722 -6.568 12.651 1.00 94.06 175 PRO A C 1
ATOM 1384 O O . PRO A 1 175 ? -15.644 -7.795 12.556 1.00 94.06 175 PRO A O 1
ATOM 1387 N N . ALA A 1 176 ? -16.893 -5.941 12.765 1.00 94.00 176 ALA A N 1
ATOM 1388 C CA . ALA A 1 176 ? -18.156 -6.663 12.687 1.00 94.00 176 ALA A CA 1
ATOM 1389 C C . ALA A 1 176 ? -18.381 -7.209 11.266 1.00 94.00 176 ALA A C 1
ATOM 1391 O O . ALA A 1 176 ? -17.981 -6.601 10.276 1.00 94.00 176 ALA A O 1
ATOM 1392 N N . ALA A 1 177 ? -19.032 -8.367 11.153 1.00 95.88 177 ALA A N 1
ATOM 1393 C CA . ALA A 1 177 ? -19.353 -8.938 9.849 1.00 95.88 177 ALA A CA 1
ATOM 1394 C C . ALA A 1 177 ? -20.262 -7.995 9.041 1.00 95.88 177 ALA A C 1
ATOM 1396 O O . ALA A 1 177 ? -21.155 -7.356 9.595 1.00 95.88 177 ALA A O 1
ATOM 1397 N N . GLY A 1 178 ? -20.037 -7.927 7.727 1.00 95.69 178 GLY A N 1
ATOM 1398 C CA . GLY A 1 178 ? -20.814 -7.080 6.817 1.00 95.69 178 GLY A CA 1
ATOM 1399 C C . GLY A 1 178 ? -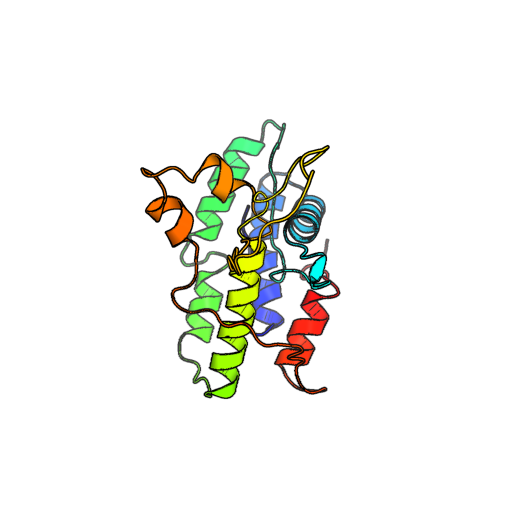20.421 -5.600 6.809 1.00 95.69 178 GLY A C 1
ATOM 1400 O O . GLY A 1 178 ? -21.035 -4.836 6.070 1.00 95.69 178 GLY A O 1
ATOM 1401 N N . THR A 1 179 ? -19.413 -5.179 7.582 1.00 97.00 179 THR A N 1
ATOM 1402 C CA . THR A 1 179 ? -18.918 -3.797 7.530 1.00 97.00 179 THR A CA 1
ATOM 1403 C C . THR A 1 179 ? -17.816 -3.615 6.476 1.00 97.00 179 THR A C 1
ATOM 1405 O O . THR A 1 179 ? -17.151 -4.590 6.096 1.00 97.00 179 THR A O 1
ATOM 1408 N N . PRO A 1 180 ? -17.566 -2.376 6.010 1.00 96.31 180 PRO A N 1
ATOM 1409 C CA . PRO A 1 180 ? -16.467 -2.082 5.087 1.00 96.31 180 PRO A CA 1
ATOM 1410 C C . PRO A 1 180 ? -15.083 -2.483 5.627 1.00 96.31 180 PRO A C 1
ATOM 1412 O O . PRO A 1 180 ? -14.216 -2.905 4.863 1.00 96.31 180 PRO A O 1
ATOM 1415 N N . GLU A 1 181 ? -14.869 -2.410 6.942 1.00 97.12 181 GLU A N 1
ATOM 1416 C CA . GLU A 1 181 ? -13.641 -2.853 7.610 1.00 97.12 181 GLU A CA 1
ATOM 1417 C C . GLU A 1 181 ? -13.432 -4.365 7.462 1.00 97.12 181 GLU A C 1
ATOM 1419 O O . GLU A 1 181 ? -12.322 -4.811 7.169 1.00 97.12 181 GLU A O 1
ATOM 1424 N N . ALA A 1 182 ? -14.495 -5.159 7.639 1.00 96.81 182 ALA A N 1
ATOM 1425 C CA . ALA A 1 182 ? -14.436 -6.608 7.463 1.00 96.81 182 ALA A CA 1
ATOM 1426 C C . ALA A 1 182 ? -14.196 -6.992 5.997 1.00 96.81 182 ALA A C 1
ATOM 1428 O O . ALA A 1 182 ? -13.403 -7.895 5.731 1.00 96.81 182 ALA A O 1
ATOM 1429 N N . ALA A 1 183 ? -14.817 -6.279 5.051 1.00 96.38 183 ALA A N 1
ATOM 1430 C CA . ALA A 1 183 ? -14.582 -6.470 3.620 1.00 96.38 183 ALA A CA 1
ATOM 1431 C C . ALA A 1 183 ? -13.131 -6.138 3.228 1.00 96.38 183 ALA A C 1
ATOM 1433 O O . ALA A 1 183 ? -12.476 -6.925 2.544 1.00 96.38 183 ALA A O 1
ATOM 1434 N N . CYS A 1 184 ? -12.599 -5.018 3.728 1.00 96.00 184 CYS A N 1
ATOM 1435 C CA . CYS A 1 184 ? -11.193 -4.647 3.574 1.00 96.00 184 CYS A CA 1
ATOM 1436 C C . CYS A 1 184 ? -10.277 -5.760 4.101 1.00 96.00 184 CYS A C 1
ATOM 1438 O O . CYS A 1 184 ? -9.408 -6.251 3.385 1.00 96.00 184 CYS A O 1
ATOM 1440 N N . LEU A 1 185 ? -10.517 -6.223 5.329 1.00 95.81 185 LEU A N 1
ATOM 1441 C CA . LEU A 1 185 ? -9.699 -7.252 5.959 1.00 95.81 185 LEU A CA 1
ATOM 1442 C C . LEU A 1 185 ? -9.744 -8.598 5.219 1.00 95.81 185 LEU A C 1
ATOM 1444 O O . LEU A 1 185 ? -8.737 -9.298 5.195 1.00 95.81 185 LEU A O 1
ATOM 1448 N N . ALA A 1 186 ? -10.869 -8.955 4.597 1.00 96.50 186 ALA A N 1
ATOM 1449 C CA . ALA A 1 186 ? -10.967 -10.156 3.768 1.00 96.50 186 ALA A CA 1
ATOM 1450 C C . ALA A 1 186 ? -10.009 -10.094 2.565 1.00 96.50 186 ALA A C 1
ATOM 1452 O O . ALA A 1 186 ? -9.231 -11.022 2.360 1.00 96.50 186 ALA A O 1
ATOM 1453 N N . VAL A 1 187 ? -9.982 -8.967 1.845 1.00 96.44 187 VAL A N 1
ATOM 1454 C CA . VAL A 1 187 ? -9.053 -8.743 0.720 1.00 96.44 187 VAL A CA 1
ATOM 1455 C C . VAL A 1 187 ? -7.595 -8.766 1.180 1.00 96.44 187 VAL A C 1
ATOM 1457 O O . VAL A 1 187 ? -6.727 -9.285 0.486 1.00 96.44 187 VAL A O 1
ATOM 1460 N N . LEU A 1 188 ? -7.312 -8.227 2.365 1.00 95.69 188 LEU A N 1
ATOM 1461 C CA . LEU A 1 188 ? -5.959 -8.230 2.918 1.00 95.69 188 LEU A CA 1
ATOM 1462 C C . LEU A 1 188 ? -5.527 -9.604 3.437 1.00 95.69 188 LEU A C 1
ATOM 1464 O O . LEU A 1 188 ? -4.334 -9.842 3.565 1.00 95.69 188 LEU A O 1
ATOM 1468 N N . ARG A 1 189 ? -6.450 -10.509 3.768 1.00 96.31 189 ARG A N 1
ATOM 1469 C CA . ARG A 1 189 ? -6.129 -11.897 4.143 1.00 96.31 189 ARG A CA 1
ATOM 1470 C C . ARG A 1 189 ? -5.885 -12.772 2.916 1.00 96.31 189 ARG A C 1
ATOM 1472 O O . ARG A 1 189 ? -5.075 -13.692 2.987 1.00 96.31 189 ARG A O 1
ATOM 1479 N N . GLU A 1 190 ? -6.558 -12.464 1.813 1.00 95.25 190 GLU A N 1
ATOM 1480 C CA . GLU A 1 190 ? -6.490 -13.208 0.558 1.00 95.25 190 GLU A CA 1
ATOM 1481 C C . GLU A 1 190 ? -6.275 -12.234 -0.615 1.00 95.25 190 GLU A C 1
ATOM 1483 O O . GLU A 1 190 ? -7.246 -11.745 -1.203 1.00 95.25 190 GLU A O 1
ATOM 1488 N N . PRO A 1 191 ? -5.009 -11.925 -0.969 1.00 90.44 191 PRO A N 1
ATOM 1489 C CA . PRO A 1 191 ? -4.710 -11.069 -2.107 1.00 90.44 191 PRO A CA 1
ATOM 1490 C C . PRO A 1 191 ? -5.328 -11.609 -3.387 1.00 90.44 191 PRO A C 1
ATOM 1492 O O . PRO A 1 191 ? -5.304 -12.808 -3.666 1.00 90.44 191 PRO A O 1
ATOM 1495 N N . ARG A 1 192 ? -5.804 -10.696 -4.227 1.00 92.12 192 ARG A N 1
ATOM 1496 C CA . ARG A 1 192 ? -6.423 -11.026 -5.513 1.00 92.12 192 ARG A CA 1
ATOM 1497 C C . ARG A 1 192 ? -5.760 -10.298 -6.670 1.00 92.12 192 ARG A C 1
ATOM 1499 O O . ARG A 1 192 ? -4.909 -9.427 -6.476 1.00 92.12 192 ARG A O 1
ATOM 1506 N N . ALA A 1 193 ? -6.133 -10.681 -7.885 1.00 94.31 193 ALA A N 1
ATOM 1507 C CA . ALA A 1 193 ? -5.757 -9.956 -9.088 1.00 94.31 193 ALA A CA 1
ATOM 1508 C C . ALA A 1 193 ? -6.644 -8.710 -9.247 1.00 94.31 193 ALA A C 1
ATOM 1510 O O . ALA A 1 193 ? -7.866 -8.809 -9.188 1.00 94.31 193 ALA A O 1
ATOM 1511 N N . TRP A 1 194 ? -6.018 -7.550 -9.449 1.00 96.44 194 TRP A N 1
ATOM 1512 C CA . TRP A 1 194 ? -6.702 -6.264 -9.655 1.00 96.44 194 TRP A CA 1
ATOM 1513 C C . TRP A 1 194 ? -6.853 -5.878 -11.127 1.00 96.44 194 TRP A C 1
ATOM 1515 O O . TRP A 1 194 ? -7.670 -5.033 -11.473 1.00 96.44 194 TRP A O 1
ATOM 1525 N N . VAL A 1 195 ? -6.044 -6.490 -11.988 1.00 95.31 195 VAL A N 1
ATOM 1526 C CA . VAL A 1 195 ? -6.016 -6.295 -13.438 1.00 95.31 195 VAL A CA 1
ATOM 1527 C C . VAL A 1 195 ? -5.782 -7.644 -14.105 1.00 95.31 195 VAL A C 1
ATOM 1529 O O . VAL A 1 195 ? -5.187 -8.536 -13.492 1.00 95.31 195 VAL A O 1
ATOM 1532 N N . SER A 1 196 ? -6.260 -7.805 -15.339 1.00 84.56 196 SER A N 1
ATOM 1533 C CA . SER A 1 196 ? -5.987 -9.003 -16.133 1.00 84.56 196 SER A CA 1
ATOM 1534 C C . SER A 1 196 ? -4.487 -9.144 -16.394 1.00 84.56 196 SER A C 1
ATOM 1536 O O . SER A 1 196 ? -3.787 -8.139 -16.554 1.00 84.56 196 SER A O 1
ATOM 1538 N N . SER A 1 197 ? 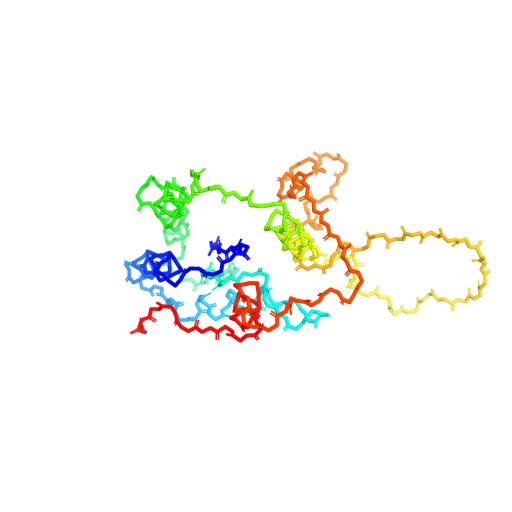-4.016 -10.393 -16.414 1.00 61.47 197 SER A N 1
ATOM 1539 C CA . SER A 1 197 ? -2.642 -10.753 -16.781 1.00 61.47 197 SER A CA 1
ATOM 1540 C C . SER A 1 197 ? -2.309 -10.309 -18.202 1.00 61.47 197 SER A C 1
ATOM 1542 O O . SER A 1 197 ? -3.174 -10.500 -19.084 1.00 61.47 197 SER A O 1
#

Radius of gyration: 18.82 Å; chains: 1; bounding box: 43×34×59 Å

pLDDT: mean 81.69, std 21.8, range [21.31, 97.94]